Protein 1NHK (pdb70)

B-factor: mean 22.17, std 11.98, range [4.77, 84.4]

Radius of gyration: 18.79 Å; Cα contacts (8 Å, |Δi|>4): 608; chains: 2; bounding box: 43×45×54 Å

Nearest PDB structures (foldseek):
  2nck-assembly1_R  TM=1.003E+00  e=1.171E-32  Myxococcus xanthus
  4ek2-assembly1_A  TM=9.972E-01  e=2.664E-25  Burkholderia thailandensis E264
  5v6d-assembly3_F  TM=9.974E-01  e=4.602E-25  Neisseria gonorrhoeae NCCP11945
  6aes-assembly2_B  TM=9.882E-01  e=9.756E-25  Pseudomonas aeruginosa
  2hur-assembly1_A  TM=9.859E-01  e=2.259E-23  Escherichia coli

Sequence (287 aa):
AIERTLSIIKPDGLEKGVIGKIISRFEEKGLKPVAIRLQHLSQAQAEGFYAVHKARPFFKDLVQFMISGPVVLMVLEGENAVLANRDIMGATNPAQAAEGTIRKDFATSIDKNTVHGSDSLENAKIEIAYFFRETEIHSYPYQKAIERTLSIIKPDGLEKGVIGKIISRFEEKGLKPVAIRLQHLSQAQAEGFYAVHKARPFFKDLVQFMISGPVVLMVLEGENAVLANRDIMGATNPAQAAEGTIRKDFATSIDKNTVHGSDSLENAKIEIAYFFRETEIHSYPYQ

Solvent-accessible surface area: 13266 Å² total; per-residue (Å²): 94,105,40,71,0,0,0,0,0,13,2,7,0,1,47,58,17,22,0,0,97,0,0,21,52,0,16,127,139,41,4,30,0,0,0,2,32,5,33,75,4,55,92,76,66,0,65,38,26,15,45,136,66,154,87,122,116,102,22,155,98,27,4,101,28,0,34,72,6,5,0,0,0,0,0,0,19,5,102,81,0,12,109,26,0,108,94,18,6,13,37,80,47,14,92,136,9,61,144,49,12,0,15,110,71,36,17,88,38,99,82,95,3,0,0,24,10,0,83,42,78,143,53,0,143,117,22,12,75,93,14,13,157,131,108,35,11,36,58,13,71,84,102,188,91,120,32,71,0,0,0,0,0,12,2,6,0,1,39,23,19,7,0,0,118,0,0,11,61,0,13,125,140,40,2,30,0,0,0,2,32,5,34,72,4,56,84,75,62,0,66,39,19,10,44,103,44,154,100,101,120,95,26,125,104,25,3,97,24,0,32,73,8,5,0,0,0,0,0,0,24,7,105,63,0,10,101,29,0,97,112,16,5,12,36,78,46,13,79,139,7,64,146,52,11,0,17,82,65,35,19,97,35,102,70,84,3,0,0,26,10,0,86,42,76,132,38,0,126,108,24,14,76,92,13,13,161,129,108,37,13,38,59,12,99,84,164

Secondary structure (DSSP, 8-state):
-EEEEEEEE-HHHHHTT-HHHHHHHHHHTT-EEEEEEEE---HHHHHHHTGGGTTSTTHHHHHHHHTSS-EEEEEEEEETHHHHHHHHH--SSGGGPPTTSHHHHH--SSSS-SEEE-SSHHHHHHHHHHH--GGG-------/-EEEEEEEE-HHHHHTT-HHHHHHHHHHTT-EEEEEEEE---HHHHHHHTGGGTTSTTHHHHHHHHTSS-EEEEEEEEETHHHHHHHHH--SSGGGPPTTSHHHHH--SSSS-SEEE-SSHHHHHHHHHHH--GGG--------

Foldseek 3Di:
DKAKKKKKFFPQCVVVVCPVVLVVLCVVLFWAWQFKDKAQDDLVLLCVLPVVCPVPPCSVVLSCRRNVHIMMMTMTIDDVNQVSVDLQQADLALVRGDPNHQQVPRADGSSRRRMDMQNDRVSRVVNCVSPDDVVRGGDDDDDD/DKAKKKKKFAPQCVVVVCPVVVQVLCVVVFWAWFFKDKAQDDLVLLCVLVVVCVVPPCSVVLSCRRNVGIMMMTMTIGDVVQVVVDLQQADLALVRGDPNHVQVPRADGSSRRGMDMQNDRVSRVVNCVSPDDVVRGGDDDDD

Structure (mmCIF, N/CA/C/O backbone):
data_1NHK
#
_entry.id   1NHK
#
_cell.length_a   63.600
_cell.length_b   63.600
_cell.length_c   158.300
_cell.angle_alpha   90.00
_cell.angle_beta   90.00
_cell.angle_gamma   90.00
#
_symmetry.space_group_name_H-M   'P 43 21 2'
#
loop_
_entity.id
_entity.type
_entity.pdbx_description
1 polymer 'NUCLEOSIDE DIPHOSPHATE KINASE'
2 non-polymer "ADENOSINE-3',5'-CYCLIC-MONOPHOSPHATE"
3 water water
#
loop_
_atom_site.group_PDB
_atom_site.id
_atom_site.type_symbol
_atom_site.label_atom_id
_atom_site.label_alt_id
_atom_site.label_comp_id
_atom_site.label_asym_id
_atom_site.label_entity_id
_atom_site.label_seq_id
_atom_site.pdbx_PDB_ins_code
_atom_site.Cartn_x
_atom_site.Cartn_y
_atom_site.Cartn_z
_atom_site.occupancy
_atom_site.B_iso_or_equiv
_atom_site.auth_seq_id
_atom_site.auth_comp_id
_atom_site.auth_asym_id
_atom_site.auth_atom_id
_atom_site.pdbx_PDB_model_num
ATOM 1 N N . ALA A 1 1 ? 3.873 28.796 4.716 1.00 36.02 2 ALA R N 1
ATOM 2 C CA . ALA A 1 1 ? 4.846 28.985 5.787 1.00 33.62 2 ALA R CA 1
ATOM 3 C C . ALA A 1 1 ? 6.000 29.856 5.291 1.00 30.43 2 ALA R C 1
ATOM 4 O O . ALA A 1 1 ? 5.975 30.333 4.149 1.00 28.43 2 ALA R O 1
ATOM 6 N N . ILE A 1 2 ? 6.968 30.103 6.172 1.00 28.35 3 ILE R N 1
ATOM 7 C CA . ILE A 1 2 ? 8.144 30.896 5.824 1.00 27.70 3 ILE R CA 1
ATOM 8 C C . ILE A 1 2 ? 9.028 30.071 4.900 1.00 24.61 3 ILE R C 1
ATOM 9 O O . ILE A 1 2 ? 9.381 28.934 5.227 1.00 25.95 3 ILE R O 1
ATOM 14 N N . GLU A 1 3 ? 9.351 30.619 3.736 1.00 19.33 4 GLU R N 1
ATOM 15 C CA . GLU A 1 3 ? 10.196 29.924 2.782 1.00 16.20 4 GLU R CA 1
ATOM 16 C C . GLU A 1 3 ? 11.301 30.859 2.366 1.00 13.56 4 GLU R C 1
ATOM 17 O O . GLU A 1 3 ? 11.239 32.056 2.621 1.00 12.72 4 GLU R O 1
ATOM 23 N N . ARG A 1 4 ? 12.265 30.299 1.651 1.00 13.22 5 ARG R N 1
ATOM 24 C CA . ARG A 1 4 ? 13.386 31.044 1.117 1.00 12.61 5 ARG R CA 1
ATOM 25 C C . ARG A 1 4 ? 13.427 30.775 -0.373 1.00 11.29 5 ARG R C 1
ATOM 26 O O . ARG A 1 4 ? 13.159 29.666 -0.828 1.00 12.20 5 ARG R O 1
ATOM 34 N N . THR A 1 5 ? 13.727 31.806 -1.146 1.00 12.47 6 THR R N 1
ATOM 35 C CA . THR A 1 5 ? 13.794 31.658 -2.587 1.00 13.14 6 THR R CA 1
ATOM 36 C C . THR A 1 5 ? 14.972 32.480 -3.105 1.00 12.52 6 THR R C 1
ATOM 37 O O . THR A 1 5 ? 15.464 33.377 -2.414 1.00 12.44 6 THR R O 1
ATOM 41 N N . LEU A 1 6 ? 15.449 32.144 -4.293 1.00 12.91 7 LEU R N 1
ATOM 42 C CA . LEU A 1 6 ? 16.558 32.868 -4.868 1.00 12.40 7 LEU R CA 1
ATOM 43 C C . LEU A 1 6 ? 16.076 33.951 -5.830 1.00 13.23 7 LEU R C 1
ATOM 44 O O . LEU A 1 6 ? 15.129 33.763 -6.617 1.00 13.13 7 LEU R O 1
ATOM 49 N N . SER A 1 7 ? 16.774 35.079 -5.774 1.00 12.52 8 SER R N 1
ATOM 50 C CA . SER A 1 7 ? 16.522 36.219 -6.629 1.00 12.42 8 SER R CA 1
ATOM 51 C C . SER A 1 7 ? 17.875 36.670 -7.202 1.00 11.86 8 SER R C 1
ATOM 52 O O . SER A 1 7 ? 18.882 36.695 -6.480 1.00 11.31 8 SER R O 1
ATOM 55 N N . ILE A 1 8 ? 17.910 36.962 -8.499 1.00 10.49 9 ILE R N 1
ATOM 56 C CA . ILE A 1 8 ? 19.132 37.444 -9.128 1.00 11.76 9 ILE R CA 1
ATOM 57 C C . ILE A 1 8 ? 18.805 38.728 -9.879 1.00 13.07 9 ILE R C 1
ATOM 58 O O . ILE A 1 8 ? 17.834 38.773 -10.652 1.00 13.85 9 ILE R O 1
ATOM 63 N N . ILE A 1 9 ? 19.563 39.785 -9.617 1.00 11.83 10 ILE R N 1
ATOM 64 C CA . ILE A 1 9 ? 19.365 41.024 -10.348 1.00 11.01 10 ILE R CA 1
ATOM 65 C C . ILE A 1 9 ? 20.372 40.882 -11.481 1.00 13.20 10 ILE R C 1
ATOM 66 O O . ILE A 1 9 ? 21.594 40.808 -11.243 1.00 10.58 10 ILE R O 1
ATOM 71 N N . LYS A 1 10 ? 19.843 40.770 -12.698 1.00 12.18 11 LYS R N 1
ATOM 72 C CA . LYS A 1 10 ? 20.631 40.585 -13.914 1.00 12.45 11 LYS R CA 1
ATOM 73 C C . LYS A 1 10 ? 21.473 41.806 -14.269 1.00 13.00 11 LYS R C 1
ATOM 74 O O . LYS A 1 10 ? 21.197 42.904 -13.785 1.00 14.33 11 LYS R O 1
ATOM 80 N N . PRO A 1 11 ? 22.476 41.645 -15.167 1.00 13.74 12 PRO R N 1
ATOM 81 C CA . PRO A 1 11 ? 23.347 42.764 -15.554 1.00 15.74 12 PRO R CA 1
ATOM 82 C C . PRO A 1 11 ? 22.680 44.087 -15.917 1.00 16.38 12 PRO R C 1
ATOM 83 O O . PRO A 1 11 ? 23.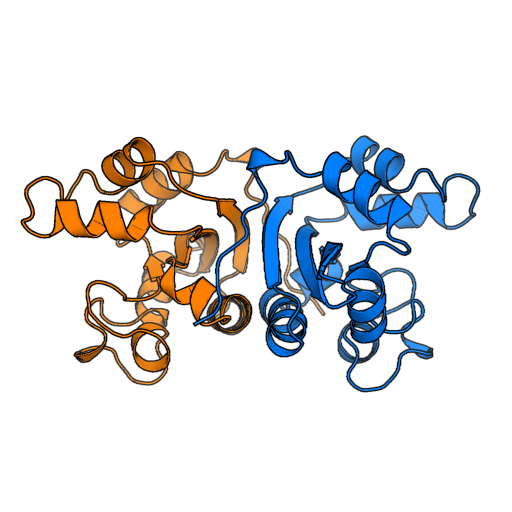192 45.164 -15.575 1.00 16.40 12 PRO R O 1
ATOM 87 N N . ASP A 1 12 ? 21.550 44.012 -16.616 1.00 17.59 13 ASP R N 1
ATOM 88 C CA . ASP A 1 12 ? 20.821 45.219 -17.016 1.00 17.49 13 ASP R CA 1
ATOM 89 C C . ASP A 1 12 ? 20.290 45.994 -15.808 1.00 16.10 13 ASP R C 1
ATOM 90 O O . ASP A 1 12 ? 20.183 47.218 -15.856 1.00 16.91 13 ASP R O 1
ATOM 95 N N . GLY A 1 13 ? 20.014 45.287 -14.711 1.00 15.99 14 GLY R N 1
ATOM 96 C CA . GLY A 1 13 ? 19.524 45.942 -13.507 1.00 15.26 14 GLY R CA 1
ATOM 97 C C . GLY A 1 13 ? 20.582 46.844 -12.890 1.00 15.68 14 GLY R C 1
ATOM 98 O O . GLY A 1 13 ? 20.291 47.962 -12.443 1.00 15.77 14 GLY R O 1
ATOM 99 N N . LEU A 1 14 ? 21.823 46.360 -12.870 1.00 15.05 15 LEU R N 1
ATOM 100 C CA . LEU A 1 14 ? 22.944 47.124 -12.314 1.00 15.71 15 LEU R CA 1
ATOM 101 C C . LEU A 1 14 ? 23.295 48.312 -13.221 1.00 15.43 15 LEU R C 1
ATOM 102 O O . LEU A 1 14 ? 23.510 49.431 -12.735 1.00 15.52 15 LEU R O 1
ATOM 107 N N . GLU A 1 15 ? 23.325 48.063 -14.532 1.00 15.54 16 GLU R N 1
ATOM 108 C CA . GLU A 1 15 ? 23.621 49.108 -15.512 1.00 18.85 16 GLU R CA 1
ATOM 109 C C . GLU A 1 15 ? 22.621 50.270 -15.499 1.00 19.31 16 GLU R C 1
ATOM 110 O O . GLU A 1 15 ? 22.981 51.381 -15.858 1.00 19.34 16 GLU R O 1
ATOM 116 N N . LYS A 1 16 ? 21.368 50.008 -15.131 1.00 18.40 17 LYS R N 1
ATOM 117 C CA . LYS A 1 16 ? 20.364 51.069 -15.049 1.00 19.92 17 LYS R CA 1
ATOM 118 C C . LYS A 1 16 ? 20.432 51.757 -13.692 1.00 17.74 17 LYS R C 1
ATOM 119 O O . LYS A 1 16 ? 19.724 52.730 -13.454 1.00 18.24 17 LYS R O 1
ATOM 125 N N . GLY A 1 17 ? 21.283 51.246 -12.803 1.00 17.87 18 GLY R N 1
ATOM 126 C CA . GLY A 1 17 ? 21.434 51.836 -11.481 1.00 16.61 18 GLY R CA 1
ATOM 127 C C . GLY A 1 17 ? 20.207 51.732 -10.590 1.00 17.47 18 GLY R C 1
ATOM 128 O O . GLY A 1 17 ? 19.954 52.604 -9.748 1.00 18.01 18 GLY R O 1
ATOM 129 N N . VAL A 1 18 ? 19.483 50.626 -10.702 1.00 15.31 19 VAL R N 1
ATOM 130 C CA . VAL A 1 18 ? 18.283 50.438 -9.893 1.00 16.48 19 VAL R CA 1
ATOM 131 C C . VAL A 1 18 ? 18.329 49.290 -8.872 1.00 14.72 19 VAL R C 1
ATOM 132 O O . VAL A 1 18 ? 17.291 48.732 -8.504 1.00 16.24 19 VAL R O 1
ATOM 136 N N . ILE A 1 19 ? 19.523 48.943 -8.397 1.00 13.66 20 ILE R N 1
ATOM 137 C CA . ILE A 1 19 ? 19.665 47.869 -7.401 1.00 12.37 20 ILE R CA 1
ATOM 138 C C . ILE A 1 19 ? 18.778 48.157 -6.182 1.00 11.80 20 ILE R C 1
ATOM 139 O O . ILE A 1 19 ? 18.020 47.294 -5.732 1.00 11.69 20 ILE R O 1
ATOM 144 N N . GLY A 1 20 ? 18.882 49.379 -5.658 1.00 12.36 21 GLY R N 1
ATOM 145 C CA . GLY A 1 20 ? 18.112 49.787 -4.492 1.00 11.21 21 GLY R CA 1
ATOM 146 C C . GLY A 1 20 ? 16.612 49.729 -4.702 1.00 12.66 21 GLY R C 1
ATOM 147 O O . GLY A 1 20 ? 15.888 49.247 -3.830 1.00 11.73 21 GLY R O 1
ATOM 148 N N . LYS A 1 21 ? 16.138 50.229 -5.843 1.00 13.77 22 LYS R N 1
ATOM 149 C CA . LYS A 1 21 ? 14.707 50.220 -6.163 1.00 14.67 22 LYS R CA 1
ATOM 150 C C . LYS A 1 21 ? 14.162 48.803 -6.154 1.00 14.05 22 LYS R C 1
ATOM 151 O O . LYS A 1 21 ? 13.077 48.550 -5.631 1.00 15.59 22 LYS R O 1
ATOM 157 N N . ILE A 1 22 ? 14.905 47.879 -6.753 1.00 12.65 23 ILE R N 1
ATOM 158 C CA . ILE A 1 22 ? 14.474 46.487 -6.811 1.00 13.62 23 ILE R CA 1
ATOM 159 C C . ILE A 1 22 ? 14.433 45.857 -5.427 1.00 13.39 23 ILE R C 1
ATOM 160 O O . ILE A 1 22 ? 13.430 45.242 -5.046 1.00 15.87 23 ILE R O 1
ATOM 165 N N . ILE A 1 23 ? 15.490 46.045 -4.645 1.00 13.10 24 ILE R N 1
ATOM 166 C CA . ILE A 1 23 ? 15.514 45.496 -3.286 1.00 13.50 24 ILE R CA 1
ATOM 167 C C . ILE A 1 23 ? 14.349 46.077 -2.469 1.00 13.25 24 ILE R C 1
ATOM 168 O O . ILE A 1 23 ? 13.683 45.350 -1.729 1.00 13.17 24 ILE R O 1
ATOM 173 N N . SER A 1 24 ? 14.066 47.366 -2.650 1.00 14.03 25 SER R N 1
ATOM 174 C CA . SER A 1 24 ? 12.946 47.999 -1.946 1.00 14.84 25 SER R CA 1
ATOM 175 C C . SER A 1 24 ? 11.611 47.342 -2.308 1.00 13.49 25 SER R C 1
ATOM 176 O O . SER A 1 24 ? 10.759 47.190 -1.439 1.00 14.49 25 SER R O 1
ATOM 179 N N . ARG A 1 25 ? 11.436 46.951 -3.571 1.00 15.57 26 ARG R N 1
ATOM 180 C CA . ARG A 1 25 ? 10.206 46.281 -4.002 1.00 16.81 26 ARG R CA 1
ATOM 181 C C . ARG A 1 25 ? 9.965 45.054 -3.125 1.00 17.85 26 ARG R C 1
ATOM 182 O O . ARG A 1 25 ? 8.827 44.789 -2.708 1.00 16.98 26 ARG R O 1
ATOM 190 N N . PHE A 1 26 ? 11.043 44.329 -2.815 1.00 15.54 27 PHE R N 1
ATOM 191 C CA . PHE A 1 26 ? 10.942 43.126 -1.989 1.00 14.46 27 PHE R CA 1
ATOM 192 C C . PHE A 1 26 ? 10.686 43.447 -0.530 1.00 14.87 27 PHE R C 1
ATOM 193 O O . PHE A 1 26 ? 9.766 42.896 0.090 1.00 14.64 27 PHE R O 1
ATOM 201 N N . GLU A 1 27 ? 11.478 44.366 0.010 1.00 13.31 28 GLU R N 1
ATOM 202 C CA . GLU A 1 27 ? 11.340 44.751 1.403 1.00 13.91 28 GLU R CA 1
ATOM 203 C C . GLU A 1 27 ? 9.944 45.258 1.740 1.00 16.18 28 GLU R C 1
ATOM 204 O O . GLU A 1 27 ? 9.380 44.884 2.770 1.00 15.79 28 GLU R O 1
ATOM 210 N N . GLU A 1 28 ? 9.388 46.094 0.868 1.00 17.11 29 GLU R N 1
ATOM 211 C CA . GLU A 1 28 ? 8.064 46.654 1.081 1.00 21.30 29 GLU R CA 1
ATOM 212 C C . GLU A 1 28 ? 6.976 45.588 1.023 1.00 23.74 29 GLU R C 1
ATOM 213 O O . GLU A 1 28 ? 5.891 45.784 1.569 1.00 25.91 29 GLU R O 1
ATOM 219 N N . LYS A 1 29 ? 7.264 44.457 0.386 1.00 22.80 30 LYS R N 1
ATOM 220 C CA . LYS A 1 29 ? 6.286 43.379 0.297 1.00 24.58 30 LYS R CA 1
ATOM 221 C C . LYS A 1 29 ? 6.478 42.322 1.376 1.00 22.97 30 LYS R C 1
ATOM 222 O O . LYS A 1 29 ? 5.784 41.313 1.391 1.00 22.90 30 LYS R O 1
ATOM 228 N N . GLY A 1 30 ? 7.431 42.536 2.272 1.00 22.96 31 GLY R N 1
ATOM 229 C CA . GLY A 1 30 ? 7.667 41.561 3.321 1.00 21.15 31 GLY R CA 1
ATOM 230 C C . GLY A 1 30 ? 8.604 40.431 2.932 1.00 19.92 31 GLY R C 1
ATOM 231 O O . GLY A 1 30 ? 8.651 39.410 3.622 1.00 21.12 31 GLY R O 1
ATOM 232 N N . LEU A 1 31 ? 9.297 40.574 1.804 1.00 17.91 32 LEU R N 1
ATOM 233 C CA . LEU A 1 31 ? 10.267 39.571 1.383 1.00 17.32 32 LEU R CA 1
ATOM 234 C C . LEU A 1 31 ? 11.621 40.103 1.854 1.00 18.30 32 LEU R C 1
ATOM 235 O O . LEU A 1 31 ? 12.161 41.064 1.299 1.00 18.87 32 LEU R O 1
ATOM 240 N N . LYS A 1 32 ? 12.137 39.484 2.909 1.00 14.19 33 LYS R N 1
ATOM 241 C CA . LYS A 1 32 ? 13.376 39.885 3.555 1.00 11.61 33 LYS R CA 1
ATOM 242 C C . LYS A 1 32 ? 14.665 39.338 2.925 1.00 11.79 33 LYS R C 1
ATOM 243 O O . LYS A 1 32 ? 14.853 38.119 2.819 1.00 10.47 33 LYS R O 1
ATOM 249 N N . PRO A 1 33 ? 15.569 40.237 2.495 1.00 10.47 34 PRO R N 1
ATOM 250 C CA . PRO A 1 33 ? 16.820 39.738 1.904 1.00 9.48 34 PRO R CA 1
ATOM 251 C C . PRO A 1 33 ? 17.676 39.197 3.054 1.00 9.80 34 PRO R C 1
ATOM 252 O O . PRO A 1 33 ? 18.105 39.966 3.933 1.00 9.88 34 PRO R O 1
ATOM 256 N N . VAL A 1 34 ? 17.895 37.888 3.078 1.00 8.82 35 VAL R N 1
ATOM 257 C CA . VAL A 1 34 ? 18.688 37.260 4.144 1.00 8.54 35 VAL R CA 1
ATOM 258 C C . VAL A 1 34 ? 20.092 36.837 3.679 1.00 8.14 35 VAL R C 1
ATOM 259 O O . VAL A 1 34 ? 20.877 36.296 4.453 1.00 7.78 35 VAL R O 1
ATOM 263 N N . ALA A 1 35 ? 20.384 37.064 2.404 1.00 8.99 36 ALA R N 1
ATOM 264 C CA . ALA A 1 35 ? 21.697 36.773 1.849 1.00 8.87 36 ALA R CA 1
ATOM 265 C C . ALA A 1 35 ? 21.777 37.652 0.624 1.00 9.38 36 ALA R C 1
ATOM 266 O O . ALA A 1 35 ? 20.775 37.799 -0.092 1.00 9.57 36 ALA R O 1
ATOM 268 N N . ILE A 1 36 ? 22.928 38.301 0.424 1.00 9.12 37 ILE R N 1
ATOM 269 C CA . ILE A 1 36 ? 23.163 39.180 -0.725 1.00 7.64 37 ILE R CA 1
ATOM 270 C C . ILE A 1 36 ? 24.653 39.121 -1.081 1.00 8.53 37 ILE R C 1
ATOM 271 O O . ILE A 1 36 ? 25.503 39.172 -0.181 1.00 8.20 37 ILE R O 1
ATOM 276 N N . ARG A 1 37 ? 24.953 38.985 -2.371 1.00 8.31 38 ARG R N 1
ATOM 277 C CA . ARG A 1 37 ? 26.327 38.977 -2.838 1.00 8.08 38 ARG R CA 1
ATOM 278 C C . ARG A 1 37 ? 26.416 39.381 -4.294 1.00 8.84 38 ARG R C 1
ATOM 279 O O . ARG A 1 37 ? 25.787 38.771 -5.166 1.00 10.01 38 ARG R O 1
ATOM 287 N N . LEU A 1 38 ? 27.173 40.438 -4.557 1.00 8.18 39 LEU R N 1
ATOM 288 C CA . LEU A 1 38 ? 27.387 40.891 -5.921 1.00 10.22 39 LEU R CA 1
ATOM 289 C C . LEU A 1 38 ? 28.530 39.995 -6.433 1.00 11.15 39 LEU R C 1
ATOM 290 O O . LEU A 1 38 ? 29.561 39.810 -5.748 1.00 11.28 39 LEU R O 1
ATOM 295 N N . GLN A 1 39 ? 28.351 39.433 -7.622 1.00 9.46 40 GLN R N 1
ATOM 296 C CA . GLN A 1 39 ? 29.343 38.531 -8.168 1.00 9.82 40 GLN R CA 1
ATOM 297 C C . GLN A 1 39 ? 29.330 38.592 -9.676 1.00 11.31 40 GLN R C 1
ATOM 298 O O . GLN A 1 39 ? 28.332 38.974 -10.266 1.00 12.12 40 GLN R O 1
ATOM 304 N N . HIS A 1 40 ? 30.468 38.314 -10.300 1.00 12.47 41 HIS R N 1
ATOM 305 C CA . HIS A 1 40 ? 30.513 38.267 -11.752 1.00 14.68 41 HIS R CA 1
ATOM 306 C C . HIS A 1 40 ? 30.608 36.776 -12.082 1.00 12.94 41 HIS R C 1
ATOM 307 O O . HIS A 1 40 ? 31.611 36.117 -11.789 1.00 13.85 41 HIS R O 1
ATOM 314 N N . LEU A 1 41 ? 29.543 36.248 -12.666 1.00 12.17 42 LEU R N 1
ATOM 315 C CA . LEU A 1 41 ? 29.481 34.840 -13.007 1.00 13.12 42 LEU R CA 1
ATOM 316 C C . LEU A 1 41 ? 30.422 34.443 -14.136 1.00 15.62 42 LEU R C 1
ATOM 317 O O . LEU A 1 41 ? 30.629 35.203 -15.094 1.00 16.89 42 LEU R O 1
ATOM 322 N N . SER A 1 42 ? 30.982 33.242 -14.031 1.00 15.48 43 SER R N 1
ATOM 323 C CA . SER A 1 42 ? 31.847 32.719 -15.079 1.00 16.01 43 SER R CA 1
ATOM 324 C C . SER A 1 42 ? 30.916 31.932 -15.995 1.00 18.68 43 SER R C 1
ATOM 325 O O . SER A 1 42 ? 29.776 31.605 -15.608 1.00 16.85 43 SER R O 1
ATOM 328 N N . GLN A 1 43 ? 31.382 31.624 -17.203 1.00 18.92 44 GLN R N 1
ATOM 329 C CA . GLN A 1 43 ? 30.574 30.864 -18.145 1.00 19.86 44 GLN R CA 1
ATOM 330 C C . GLN A 1 43 ? 30.113 29.527 -17.561 1.00 18.43 44 GLN R C 1
ATOM 331 O O . GLN A 1 43 ? 28.961 29.137 -17.728 1.00 20.14 44 GLN R O 1
ATOM 337 N N . ALA A 1 44 ? 31.006 28.840 -16.857 1.00 16.79 45 ALA R N 1
ATOM 338 C CA . ALA A 1 44 ? 30.676 27.558 -16.248 1.00 16.85 45 ALA R CA 1
ATOM 339 C C . ALA A 1 44 ? 29.586 27.680 -15.175 1.00 16.72 45 ALA R C 1
ATOM 340 O O . ALA A 1 44 ? 28.731 26.805 -15.036 1.00 13.55 45 ALA R O 1
ATOM 342 N N . GLN A 1 45 ? 29.634 28.757 -14.401 1.00 17.32 46 GLN R N 1
ATOM 343 C CA . GLN A 1 45 ? 28.640 28.974 -13.356 1.00 16.97 46 GLN R CA 1
ATOM 344 C C . GLN A 1 45 ? 27.261 29.221 -13.973 1.00 17.09 46 GLN R C 1
ATOM 345 O O . GLN A 1 45 ? 26.272 28.621 -13.554 1.00 17.52 46 GLN R O 1
ATOM 351 N N . ALA A 1 46 ? 27.202 30.060 -15.001 1.00 17.47 47 ALA R N 1
ATOM 352 C CA . ALA A 1 46 ? 25.927 30.366 -15.659 1.00 18.75 47 ALA R CA 1
ATOM 353 C C . ALA A 1 46 ? 25.331 29.135 -16.343 1.00 20.28 47 ALA R C 1
ATOM 354 O O . ALA A 1 46 ? 24.128 28.863 -16.227 1.00 18.44 47 ALA R O 1
ATOM 356 N N . GLU A 1 47 ? 26.175 28.383 -17.050 1.00 20.33 48 GLU R N 1
ATOM 357 C CA . GLU A 1 47 ? 25.725 27.179 -17.740 1.00 20.97 48 GLU R CA 1
ATOM 358 C C . GLU A 1 47 ? 25.202 26.155 -16.756 1.00 19.30 48 GLU R C 1
ATOM 359 O O . GLU A 1 47 ? 24.168 25.546 -16.994 1.00 20.96 48 GLU R O 1
ATOM 365 N N . GLY A 1 48 ? 25.894 26.002 -15.631 1.00 18.73 49 GLY R N 1
ATOM 366 C CA . GLY A 1 48 ? 25.482 25.051 -14.615 1.00 18.95 49 GLY R CA 1
ATOM 367 C C . GLY A 1 48 ? 24.181 25.469 -13.962 1.00 18.92 49 GLY R C 1
ATOM 368 O O . GLY A 1 48 ? 23.323 24.633 -13.685 1.00 19.90 49 GLY R O 1
ATOM 369 N N . PHE A 1 49 ? 24.016 26.768 -13.739 1.00 17.33 50 PHE R N 1
ATOM 370 C CA . PHE A 1 49 ? 22.802 27.281 -13.121 1.00 17.57 50 PHE R CA 1
ATOM 371 C C . PHE A 1 49 ? 21.586 27.135 -14.039 1.00 17.76 50 PHE R C 1
ATOM 372 O O . PHE A 1 49 ? 20.487 26.823 -13.574 1.00 18.57 50 PHE R O 1
ATOM 380 N N . TYR A 1 50 ? 21.767 27.387 -15.330 1.00 17.67 51 TYR R N 1
ATOM 381 C CA . TYR A 1 50 ? 20.666 27.277 -16.282 1.00 20.81 51 TYR R CA 1
ATOM 382 C C . TYR A 1 50 ? 20.675 25.983 -17.103 1.00 23.97 51 TYR R C 1
ATOM 383 O O . TYR A 1 50 ? 20.121 25.944 -18.205 1.00 25.37 51 TYR R O 1
ATOM 392 N N . ALA A 1 51 ? 21.231 24.914 -16.542 1.00 25.57 52 ALA R N 1
ATOM 393 C CA . ALA A 1 51 ? 21.322 23.634 -17.242 1.00 29.82 52 ALA R CA 1
ATOM 394 C C . ALA A 1 51 ? 20.001 23.142 -17.833 1.00 32.38 52 ALA R C 1
ATOM 395 O O . ALA A 1 51 ? 19.975 22.648 -18.956 1.00 33.58 52 ALA R O 1
ATOM 397 N N . VAL A 1 52 ? 18.905 23.313 -17.100 1.00 34.72 53 VAL R N 1
ATOM 398 C CA . VAL A 1 52 ? 17.584 22.883 -17.565 1.00 36.15 53 VAL R CA 1
ATOM 399 C C . VAL A 1 52 ? 17.198 23.432 -18.949 1.00 37.31 53 VAL R C 1
ATOM 400 O O . VAL A 1 52 ? 16.432 22.807 -19.687 1.00 40.69 53 VAL R O 1
ATOM 404 N N . HIS A 1 53 ? 17.750 24.580 -19.326 1.00 37.49 54 HIS R N 1
ATOM 405 C CA . HIS A 1 53 ? 17.426 25.176 -20.621 1.00 36.73 54 HIS R CA 1
ATOM 406 C C . HIS A 1 53 ? 18.501 24.919 -21.656 1.00 37.63 54 HIS R C 1
ATOM 407 O O . HIS A 1 53 ? 18.512 25.578 -22.703 1.00 35.41 54 HIS R O 1
ATOM 414 N N . LYS A 1 54 ? 19.418 23.993 -21.378 1.00 38.47 55 LYS R N 1
ATOM 415 C CA . LYS A 1 54 ? 20.495 23.744 -22.334 1.00 41.78 55 LYS R CA 1
ATOM 416 C C . LYS A 1 54 ? 19.986 23.276 -23.702 1.00 42.35 55 LYS R C 1
ATOM 417 O O . LYS A 1 54 ? 20.594 23.576 -24.727 1.00 43.54 55 LYS R O 1
ATOM 423 N N . ALA A 1 55 ? 18.831 22.615 -23.720 1.00 42.73 56 ALA R N 1
ATOM 424 C CA . ALA A 1 55 ? 18.240 22.142 -24.974 1.00 44.83 56 ALA R CA 1
ATOM 425 C C . ALA A 1 55 ? 17.344 23.212 -25.612 1.00 44.83 56 ALA R C 1
ATOM 426 O O . ALA A 1 55 ? 16.601 22.934 -26.563 1.00 45.55 56 ALA R O 1
ATOM 428 N N . ARG A 1 56 ? 17.410 24.433 -25.080 1.00 43.08 57 ARG R N 1
ATOM 429 C CA . ARG A 1 56 ? 16.613 25.541 -25.584 1.00 40.08 57 ARG R CA 1
ATOM 430 C C . ARG A 1 56 ? 17.412 26.343 -26.587 1.00 38.78 57 ARG R C 1
ATOM 431 O O . ARG A 1 56 ? 18.625 26.463 -26.464 1.00 39.71 57 ARG R O 1
ATOM 439 N N . PRO A 1 57 ? 16.738 26.938 -27.578 1.00 38.78 58 PRO R N 1
ATOM 440 C CA . PRO A 1 57 ? 17.485 27.717 -28.568 1.00 38.98 58 PRO R CA 1
ATOM 441 C C . PRO A 1 57 ? 18.083 29.031 -28.083 1.00 39.45 58 PRO R C 1
ATOM 442 O O . PRO A 1 57 ? 18.994 29.566 -28.715 1.00 40.98 58 PRO R O 1
ATOM 446 N N . PHE A 1 58 ? 17.588 29.551 -26.966 1.00 38.41 59 PHE R N 1
ATOM 447 C CA . PHE A 1 58 ? 18.103 30.816 -26.439 1.00 37.23 59 PHE R CA 1
ATOM 448 C C . PHE A 1 58 ? 19.217 30.648 -25.397 1.00 36.34 59 PHE R C 1
ATOM 449 O O . PHE A 1 58 ? 19.875 31.622 -25.025 1.00 35.72 59 PHE R O 1
ATOM 457 N N . PHE A 1 59 ? 19.453 29.409 -24.972 1.00 36.16 60 PHE R N 1
ATOM 458 C CA . PHE A 1 59 ? 20.462 29.091 -23.960 1.00 36.39 60 PHE R CA 1
ATOM 459 C C . PHE A 1 59 ? 21.790 29.797 -24.153 1.00 35.01 60 PHE R C 1
ATOM 460 O O . PHE A 1 59 ? 22.284 30.460 -23.256 1.00 35.01 60 PHE R O 1
ATOM 468 N N . LYS A 1 60 ? 22.342 29.692 -25.346 1.00 35.25 61 LYS R N 1
ATOM 469 C CA . LYS A 1 60 ? 23.622 30.305 -25.640 1.00 36.03 61 LYS R CA 1
ATOM 470 C C . LYS A 1 60 ? 23.620 31.807 -25.386 1.00 35.90 61 LYS R C 1
ATOM 471 O O . LYS A 1 60 ? 24.548 32.352 -24.782 1.00 36.20 61 LYS R O 1
ATOM 477 N N . ASP A 1 61 ? 22.568 32.479 -25.821 1.00 35.47 62 ASP R N 1
ATOM 478 C CA . ASP A 1 61 ? 22.488 33.919 -25.627 1.00 36.75 62 ASP R CA 1
ATOM 479 C C . ASP A 1 61 ? 22.268 34.272 -24.160 1.00 33.70 62 ASP R C 1
ATOM 480 O O . ASP A 1 61 ? 22.774 35.286 -23.674 1.00 34.48 62 ASP R O 1
ATOM 485 N N . LEU A 1 62 ? 21.517 33.421 -23.472 1.00 30.30 63 LEU R N 1
ATOM 486 C CA . LEU A 1 62 ? 21.214 33.590 -22.056 1.00 28.65 63 LEU R CA 1
ATOM 487 C C . LEU A 1 62 ? 22.525 33.647 -21.275 1.00 27.34 63 LEU R C 1
ATOM 488 O O . LEU A 1 62 ? 22.771 34.586 -20.512 1.00 27.60 63 LEU R O 1
ATOM 493 N N . VAL A 1 63 ? 23.379 32.660 -21.519 1.00 26.73 64 VAL R N 1
ATOM 494 C CA . VAL A 1 63 ? 24.677 32.556 -20.865 1.00 25.80 64 VAL R CA 1
ATOM 495 C C . VAL A 1 63 ? 25.569 33.766 -21.141 1.00 25.93 64 VAL R C 1
ATOM 496 O O . VAL A 1 63 ? 26.139 34.344 -20.208 1.00 23.33 64 VAL R O 1
ATOM 500 N N . GLN A 1 64 ? 25.651 34.191 -22.400 1.00 24.63 65 GLN R N 1
ATOM 501 C CA . GLN A 1 64 ? 26.479 35.347 -22.736 1.00 25.42 65 GLN R CA 1
ATOM 502 C C . GLN A 1 64 ? 26.018 36.606 -22.022 1.00 22.73 65 GLN R C 1
ATOM 503 O O . GLN A 1 64 ? 26.832 37.393 -21.534 1.00 21.10 65 GLN R O 1
ATOM 509 N N . PHE A 1 65 ? 24.707 36.792 -21.948 1.00 22.09 66 PHE R N 1
ATOM 510 C CA . PHE A 1 65 ? 24.168 37.959 -21.263 1.00 22.11 66 PHE R CA 1
ATOM 511 C C . PHE A 1 65 ? 24.438 37.847 -19.764 1.00 20.25 66 PHE R C 1
ATOM 512 O O . PHE A 1 65 ? 24.821 38.823 -19.132 1.00 21.45 66 PHE R O 1
ATOM 520 N N . MET A 1 66 ? 24.248 36.652 -19.208 1.00 20.35 67 MET R N 1
ATOM 521 C CA . MET A 1 66 ? 24.455 36.438 -17.779 1.00 20.60 67 MET R CA 1
ATOM 522 C C . MET A 1 66 ? 25.910 36.570 -17.305 1.00 22.21 67 MET R C 1
ATOM 523 O O . MET A 1 66 ? 26.169 36.669 -16.100 1.00 23.90 67 MET R O 1
ATOM 528 N N . ILE A 1 67 ? 26.857 36.587 -18.240 1.00 19.87 68 ILE R N 1
ATOM 529 C CA . ILE A 1 67 ? 28.258 36.757 -17.876 1.00 19.35 68 ILE R CA 1
ATOM 530 C C . ILE A 1 67 ? 28.797 38.062 -18.447 1.00 20.61 68 ILE R C 1
ATOM 531 O O . ILE A 1 67 ? 29.973 38.376 -18.278 1.00 22.66 68 ILE R O 1
ATOM 536 N N . SER A 1 68 ? 27.926 38.851 -19.069 1.00 20.40 69 SER R N 1
ATOM 537 C CA . SER A 1 68 ? 28.334 40.115 -19.668 1.00 21.65 69 SER R CA 1
ATOM 538 C C . SER A 1 68 ? 28.662 41.185 -18.642 1.00 21.98 69 SER R C 1
ATOM 539 O O . SER A 1 68 ? 29.337 42.160 -18.958 1.00 25.41 69 SER R O 1
ATOM 542 N N . GLY A 1 69 ? 28.177 41.027 -17.418 1.00 18.95 70 GLY R N 1
ATOM 543 C CA . GLY A 1 69 ? 28.469 42.011 -16.397 1.00 15.31 70 GLY R CA 1
ATOM 544 C C . GLY A 1 69 ? 28.172 41.385 -15.060 1.00 15.55 70 GLY R C 1
ATOM 545 O O . GLY A 1 69 ? 27.744 40.235 -15.029 1.00 15.81 70 GLY R O 1
ATOM 546 N N . PRO A 1 70 ? 28.452 42.074 -13.940 1.00 16.07 71 PRO R N 1
ATOM 547 C CA . PRO A 1 70 ? 28.148 41.453 -12.644 1.00 14.22 71 PRO R CA 1
ATOM 548 C C . PRO A 1 70 ? 26.640 41.407 -12.353 1.00 13.29 71 PRO R C 1
ATOM 549 O O . PRO A 1 70 ? 25.845 42.089 -13.004 1.00 11.84 71 PRO R O 1
ATOM 553 N N . VAL A 1 71 ? 26.252 40.560 -11.409 1.00 11.94 72 VAL R N 1
ATOM 554 C CA . VAL A 1 71 ? 24.857 40.420 -11.010 1.00 12.05 72 VAL R CA 1
ATOM 555 C C . VAL A 1 71 ? 24.827 40.489 -9.474 1.00 12.14 72 VAL R C 1
ATOM 556 O O . VAL A 1 71 ? 25.879 40.451 -8.826 1.00 11.47 72 VAL R O 1
ATOM 560 N N . VAL A 1 72 ? 23.639 40.679 -8.904 1.00 10.67 73 VAL R N 1
ATOM 561 C CA . VAL A 1 72 ? 23.481 40.678 -7.454 1.00 10.77 73 VAL R CA 1
ATOM 562 C C . VAL A 1 72 ? 22.648 39.421 -7.112 1.00 12.38 73 VAL R C 1
ATOM 563 O O . VAL A 1 72 ? 21.519 39.263 -7.584 1.00 13.42 73 VAL R O 1
ATOM 567 N N . LEU A 1 73 ? 23.260 38.494 -6.387 1.00 9.83 74 LEU R N 1
ATOM 568 C CA . LEU A 1 73 ? 22.610 37.256 -5.970 1.00 11.13 74 LEU R CA 1
ATOM 569 C C . LEU A 1 73 ? 21.953 37.498 -4.609 1.00 11.17 74 LEU R C 1
ATOM 570 O O . LEU A 1 73 ? 22.570 38.086 -3.713 1.00 10.39 74 LEU R O 1
ATOM 575 N N . MET A 1 74 ? 20.719 37.043 -4.427 1.00 10.96 75 MET R N 1
ATOM 576 C CA . MET A 1 74 ? 20.047 37.253 -3.142 1.00 10.38 75 MET R CA 1
ATOM 577 C C . MET A 1 74 ? 19.147 36.094 -2.746 1.00 9.97 75 MET R C 1
ATOM 578 O O . MET A 1 74 ? 18.642 35.368 -3.603 1.00 12.47 75 MET R O 1
ATOM 583 N N . VAL A 1 75 ? 18.968 35.913 -1.441 1.00 8.64 76 VAL R N 1
ATOM 584 C CA . VAL A 1 75 ? 18.037 34.910 -0.938 1.00 8.76 76 VAL R CA 1
ATOM 585 C C . VAL A 1 75 ? 16.971 35.740 -0.217 1.00 9.92 76 VAL R C 1
ATOM 586 O O . VAL A 1 75 ? 17.301 36.606 0.614 1.00 9.46 76 VAL R O 1
ATOM 590 N N . LEU A 1 76 ? 15.709 35.537 -0.586 1.00 9.95 77 LEU R N 1
ATOM 591 C CA . LEU A 1 76 ? 14.589 36.258 0.026 1.00 10.91 77 LEU R CA 1
ATOM 592 C C . LEU A 1 76 ? 13.847 35.293 0.939 1.00 11.33 77 LEU R C 1
ATOM 593 O O . LEU A 1 76 ? 13.676 34.123 0.597 1.00 11.12 77 LEU R O 1
ATOM 598 N N . GLU A 1 77 ? 13.407 35.788 2.091 1.00 11.26 78 GLU R N 1
ATOM 599 C CA . GLU A 1 77 ? 12.695 34.975 3.070 1.00 12.25 78 GLU R CA 1
ATOM 600 C C . GLU A 1 77 ? 11.349 35.600 3.441 1.00 13.96 78 GLU R C 1
ATOM 601 O O . GLU A 1 77 ? 11.242 36.819 3.622 1.00 13.26 78 GLU R O 1
ATOM 607 N N . GLY A 1 78 ? 10.325 34.762 3.552 1.00 14.64 79 GLY R N 1
ATOM 608 C CA . GLY A 1 78 ? 9.014 35.262 3.919 1.00 16.53 79 GLY R CA 1
ATOM 609 C C . GLY A 1 78 ? 7.928 34.231 3.712 1.00 16.96 79 GLY R C 1
ATOM 610 O O . GLY A 1 78 ? 8.179 33.124 3.228 1.00 14.93 79 GLY R O 1
ATOM 611 N N . GLU A 1 79 ? 6.720 34.576 4.131 1.00 19.12 80 GLU R N 1
ATOM 612 C CA . GLU A 1 79 ? 5.575 33.695 3.972 1.00 18.81 80 GLU R CA 1
ATOM 613 C C . GLU A 1 79 ? 5.306 33.504 2.493 1.00 15.80 80 GLU R C 1
ATOM 614 O O . GLU A 1 79 ? 5.106 34.482 1.774 1.00 13.93 80 GLU R O 1
ATOM 620 N N . ASN A 1 80 ? 5.299 32.252 2.034 1.00 13.54 81 ASN R N 1
ATOM 621 C CA . ASN A 1 80 ? 5.019 31.939 0.623 1.00 12.95 81 ASN R CA 1
ATOM 622 C C . ASN A 1 80 ? 5.910 32.764 -0.307 1.00 13.99 81 ASN R C 1
ATOM 623 O O . ASN A 1 80 ? 5.466 33.245 -1.360 1.00 12.13 81 ASN R O 1
ATOM 628 N N . ALA A 1 81 ? 7.180 32.881 0.082 1.00 14.49 82 ALA R N 1
ATOM 629 C CA . ALA A 1 81 ? 8.181 33.661 -0.643 1.00 12.37 82 ALA R CA 1
ATOM 630 C C . ALA A 1 81 ? 8.361 33.300 -2.106 1.00 11.70 82 ALA R C 1
ATOM 631 O O . ALA A 1 81 ? 8.516 34.191 -2.940 1.00 11.81 82 ALA R O 1
ATOM 633 N N . VAL A 1 82 ? 8.356 32.009 -2.430 1.00 11.06 83 VAL R N 1
ATOM 634 C CA . VAL A 1 82 ? 8.546 31.603 -3.827 1.00 12.97 83 VAL R CA 1
ATOM 635 C C . VAL A 1 82 ? 7.503 32.227 -4.746 1.00 13.22 83 VAL R C 1
ATOM 636 O O . VAL A 1 82 ? 7.832 32.811 -5.797 1.00 11.26 83 VAL R O 1
ATOM 640 N N . LEU A 1 83 ? 6.242 32.113 -4.332 1.00 13.54 84 LEU R N 1
ATOM 641 C CA . LEU A 1 83 ? 5.133 32.649 -5.108 1.00 13.11 84 LEU R CA 1
ATOM 642 C C . LEU A 1 83 ? 5.082 34.181 -5.066 1.00 10.83 84 LEU R C 1
ATOM 643 O O . LEU A 1 83 ? 4.864 34.835 -6.093 1.00 11.59 84 LEU R O 1
ATOM 648 N N . ALA A 1 84 ? 5.284 34.747 -3.880 1.00 12.00 85 ALA R N 1
ATOM 649 C CA . ALA A 1 84 ? 5.263 36.191 -3.706 1.00 11.61 85 ALA R CA 1
ATOM 650 C C . ALA A 1 84 ? 6.312 36.829 -4.609 1.00 14.47 85 ALA R C 1
ATOM 651 O O . ALA A 1 84 ? 6.056 37.858 -5.246 1.00 14.48 85 ALA R O 1
ATOM 653 N N . ASN A 1 85 ? 7.486 36.199 -4.675 1.00 13.54 86 ASN R N 1
ATOM 654 C CA . ASN A 1 85 ? 8.597 36.668 -5.506 1.00 11.77 86 ASN R CA 1
ATOM 655 C C . ASN A 1 85 ? 8.169 36.712 -6.980 1.00 12.69 86 ASN R C 1
ATOM 656 O O . ASN A 1 85 ? 8.358 37.724 -7.656 1.00 14.01 86 ASN R O 1
ATOM 661 N N . ARG A 1 86 ? 7.547 35.639 -7.458 1.00 13.69 87 ARG R N 1
ATOM 662 C CA . ARG A 1 86 ? 7.073 35.585 -8.843 1.00 15.63 87 ARG R CA 1
ATOM 663 C C . ARG A 1 86 ? 6.019 36.659 -9.138 1.00 15.45 87 ARG R C 1
ATOM 664 O O . ARG A 1 86 ? 5.987 37.206 -10.236 1.00 15.20 87 ARG R O 1
ATOM 672 N N . ASP A 1 87 ? 5.172 36.975 -8.158 1.00 16.45 88 ASP R N 1
ATOM 673 C CA . ASP A 1 87 ? 4.154 38.015 -8.350 1.00 19.04 88 ASP R CA 1
ATOM 674 C C . ASP A 1 87 ? 4.816 39.378 -8.522 1.00 17.65 88 ASP R C 1
ATOM 675 O O . ASP A 1 87 ? 4.444 40.152 -9.405 1.00 18.87 88 ASP R O 1
ATOM 680 N N . ILE A 1 88 ? 5.783 39.673 -7.660 1.00 17.69 89 ILE R N 1
ATOM 681 C CA . ILE A 1 88 ? 6.501 40.954 -7.689 1.00 18.85 89 ILE R CA 1
ATOM 682 C C . ILE A 1 88 ? 7.324 41.117 -8.969 1.00 17.69 89 ILE R C 1
ATOM 683 O O . ILE A 1 88 ? 7.396 42.218 -9.532 1.00 18.35 89 ILE R O 1
ATOM 688 N N . MET A 1 89 ? 7.936 40.032 -9.433 1.00 16.72 90 MET R N 1
ATOM 689 C CA . MET A 1 89 ? 8.740 40.089 -10.649 1.00 16.37 90 MET R CA 1
ATOM 690 C C . MET A 1 89 ? 7.881 40.310 -11.879 1.00 17.41 90 MET R C 1
ATOM 691 O O . MET A 1 89 ? 8.270 41.057 -12.786 1.00 16.25 90 MET R O 1
ATOM 696 N N . GLY A 1 90 ? 6.729 39.644 -11.923 1.00 18.93 91 GLY R N 1
ATOM 697 C CA . GLY A 1 90 ? 5.856 39.755 -13.079 1.00 20.09 91 GLY R CA 1
ATOM 698 C C . 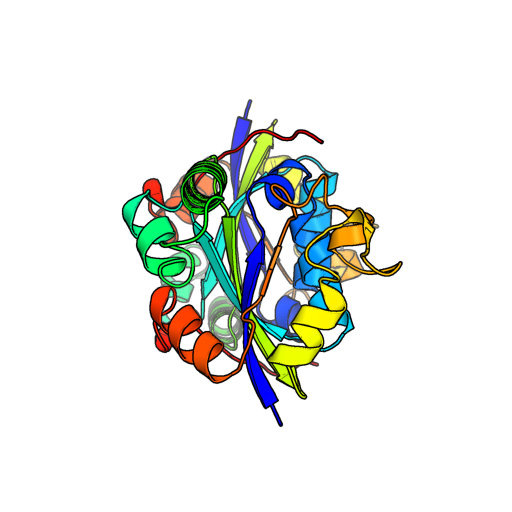GLY A 1 90 ? 6.241 38.737 -14.144 1.00 22.73 91 GLY R C 1
ATOM 699 O O . GLY A 1 90 ? 7.207 37.976 -13.974 1.00 21.96 91 GLY R O 1
ATOM 700 N N . ALA A 1 91 ? 5.485 38.709 -15.239 1.00 21.58 92 ALA R N 1
ATOM 701 C CA . ALA A 1 91 ? 5.744 37.763 -16.318 1.00 23.95 92 ALA R CA 1
ATOM 702 C C . ALA A 1 91 ? 7.167 37.833 -16.857 1.00 24.50 92 ALA R C 1
ATOM 703 O O . ALA A 1 91 ? 7.737 38.919 -16.997 1.00 23.45 92 ALA R O 1
ATOM 705 N N . THR A 1 92 ? 7.699 36.667 -17.218 1.00 24.49 93 THR R N 1
ATOM 706 C CA . THR A 1 92 ? 9.046 36.560 -17.772 1.00 28.64 93 THR R CA 1
ATOM 707 C C . THR A 1 92 ? 9.216 37.490 -18.984 1.00 28.60 93 THR R C 1
ATOM 708 O O . THR A 1 92 ? 10.299 38.051 -19.205 1.00 26.92 93 THR R O 1
ATOM 712 N N . ASN A 1 93 ? 8.159 37.612 -19.786 1.00 29.86 94 ASN R N 1
ATOM 713 C CA . ASN A 1 93 ? 8.172 38.510 -20.942 1.00 30.65 94 ASN R CA 1
ATOM 714 C C . ASN A 1 93 ? 7.609 39.825 -20.424 1.00 29.10 94 ASN R C 1
ATOM 715 O O . ASN A 1 93 ? 6.429 39.914 -20.096 1.00 30.47 94 ASN R O 1
ATOM 720 N N . PRO A 1 94 ? 8.449 40.860 -20.335 1.00 30.02 95 PRO R N 1
ATOM 721 C CA . PRO A 1 94 ? 8.057 42.183 -19.846 1.00 31.62 95 PRO R CA 1
ATOM 722 C C . PRO A 1 94 ? 6.780 42.708 -20.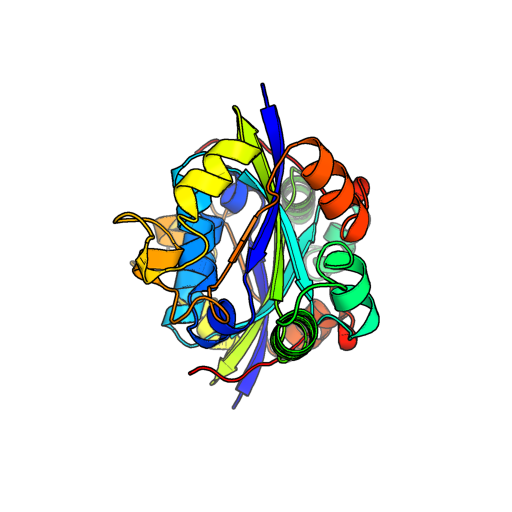489 1.00 34.47 95 PRO R C 1
ATOM 723 O O . PRO A 1 94 ? 5.985 43.402 -19.846 1.00 33.94 95 PRO R O 1
ATOM 727 N N . ALA A 1 95 ? 6.590 42.369 -21.759 1.00 36.09 96 ALA R N 1
ATOM 728 C CA . ALA A 1 95 ? 5.419 42.811 -22.501 1.00 38.78 96 ALA R CA 1
ATOM 729 C C . ALA A 1 95 ? 4.146 42.293 -21.839 1.00 39.88 96 ALA R C 1
ATOM 730 O O . ALA A 1 95 ? 3.152 43.011 -21.734 1.00 42.11 96 ALA R O 1
ATOM 732 N N . GLN A 1 96 ? 4.202 41.055 -21.365 1.00 38.67 97 GLN R N 1
ATOM 733 C CA . GLN A 1 96 ? 3.067 40.435 -20.716 1.00 37.88 97 GLN R CA 1
ATOM 734 C C . GLN A 1 96 ? 2.999 40.744 -19.226 1.00 36.03 97 GLN R C 1
ATOM 735 O O . GLN A 1 96 ? 2.029 40.371 -18.569 1.00 35.83 97 GLN R O 1
ATOM 741 N N . ALA A 1 97 ? 4.013 41.418 -18.689 1.00 33.75 98 ALA R N 1
ATOM 742 C CA . ALA A 1 97 ? 4.052 41.718 -17.253 1.00 33.11 98 ALA R CA 1
ATOM 743 C C . ALA A 1 97 ? 3.001 42.707 -16.742 1.00 32.29 98 ALA R C 1
ATOM 744 O O . ALA A 1 97 ? 2.742 43.740 -17.352 1.00 33.33 98 ALA R O 1
ATOM 746 N N . ALA A 1 98 ? 2.434 42.406 -15.582 1.00 31.34 99 ALA R N 1
ATOM 747 C CA . ALA A 1 98 ? 1.410 43.262 -14.998 1.00 31.70 99 ALA R CA 1
ATOM 748 C C . ALA A 1 98 ? 1.972 44.582 -14.494 1.00 32.82 99 ALA R C 1
ATOM 749 O O . ALA A 1 98 ? 3.173 44.716 -14.242 1.00 30.38 99 ALA R O 1
ATOM 751 N N . GLU A 1 99 ? 1.085 45.553 -14.322 1.00 33.19 100 GLU R N 1
ATOM 752 C CA . GLU A 1 99 ? 1.491 46.864 -13.849 1.00 34.73 100 GLU R CA 1
ATOM 753 C C . GLU A 1 99 ? 2.084 46.778 -12.458 1.00 32.46 100 GLU R C 1
ATOM 754 O O . GLU A 1 99 ? 1.684 45.936 -11.651 1.00 33.44 100 GLU R O 1
ATOM 760 N N . GLY A 1 100 ? 3.081 47.613 -12.201 1.00 29.72 101 GLY R N 1
ATOM 761 C CA . GLY A 1 100 ? 3.703 47.632 -10.887 1.00 28.27 101 GLY R CA 1
ATOM 762 C C . GLY A 1 100 ? 4.712 46.531 -10.598 1.00 26.67 101 GLY R C 1
ATOM 763 O O . GLY A 1 100 ? 5.301 46.517 -9.517 1.00 28.47 101 GLY R O 1
ATOM 764 N N . THR A 1 101 ? 4.896 45.595 -11.524 1.00 23.58 102 THR R N 1
ATOM 765 C CA . THR A 1 101 ? 5.859 44.527 -11.312 1.00 20.06 102 THR R CA 1
ATOM 766 C C . THR A 1 101 ? 7.231 45.038 -11.725 1.00 20.29 102 THR R C 1
ATOM 767 O O . THR A 1 101 ? 7.341 46.031 -12.467 1.00 17.04 102 THR R O 1
ATOM 771 N N . ILE A 1 102 ? 8.272 44.351 -11.260 1.00 17.55 103 ILE R N 1
ATOM 772 C CA . ILE A 1 102 ? 9.640 44.736 -11.578 1.00 17.20 103 ILE R CA 1
ATOM 773 C C . ILE A 1 102 ? 9.902 44.725 -13.080 1.00 16.66 103 ILE R C 1
ATOM 774 O O . ILE A 1 102 ? 10.429 45.691 -13.631 1.00 17.63 103 ILE R O 1
ATOM 779 N N . ARG A 1 103 ? 9.482 43.665 -13.754 1.00 17.59 104 ARG R N 1
ATOM 780 C CA . ARG A 1 103 ? 9.708 43.567 -15.185 1.00 21.23 104 ARG R CA 1
ATOM 781 C C . ARG A 1 103 ? 8.965 44.600 -16.015 1.00 22.31 104 ARG R C 1
ATOM 782 O O . ARG A 1 103 ? 9.500 45.105 -17.001 1.00 22.38 104 ARG R O 1
ATOM 790 N N . LYS A 1 104 ? 7.768 44.967 -15.584 1.00 23.86 105 LYS R N 1
ATOM 791 C CA . LYS A 1 104 ? 7.003 45.973 -16.315 1.00 25.60 105 LYS R CA 1
ATOM 792 C C . LYS A 1 104 ? 7.661 47.352 -16.128 1.00 25.28 105 LYS R C 1
ATOM 793 O O . LYS A 1 104 ? 7.755 48.145 -17.065 1.00 24.11 105 LYS R O 1
ATOM 799 N N . ASP A 1 105 ? 8.170 47.613 -14.931 1.00 23.45 106 ASP R N 1
ATOM 800 C CA . ASP A 1 105 ? 8.783 48.903 -14.651 1.00 24.52 106 ASP R CA 1
ATOM 801 C C . ASP A 1 105 ? 10.240 49.067 -15.063 1.00 24.94 106 ASP R C 1
ATOM 802 O O . ASP A 1 105 ? 10.676 50.190 -15.337 1.00 24.59 106 ASP R O 1
ATOM 807 N N . PHE A 1 106 ? 10.989 47.965 -15.116 1.00 23.53 107 PHE R N 1
ATOM 808 C CA . PHE A 1 106 ? 12.416 48.057 -15.421 1.00 23.30 107 PHE R CA 1
ATOM 809 C C . PHE A 1 106 ? 12.964 47.276 -16.597 1.00 23.10 107 PHE R C 1
ATOM 810 O O . PHE A 1 106 ? 14.000 47.659 -17.127 1.00 24.32 107 PHE R O 1
ATOM 818 N N . ALA A 1 107 ? 12.328 46.162 -16.962 1.00 24.28 108 ALA R N 1
ATOM 819 C CA . ALA A 1 107 ? 12.833 45.308 -18.042 1.00 25.60 108 ALA R CA 1
ATOM 820 C C . ALA A 1 107 ? 12.666 45.884 -19.434 1.00 29.04 108 ALA R C 1
ATOM 821 O O . ALA A 1 107 ? 11.717 46.617 -19.699 1.00 31.98 108 ALA R O 1
ATOM 823 N N . THR A 1 108 ? 13.569 45.510 -20.334 1.00 31.33 109 THR R N 1
ATOM 824 C CA . THR A 1 108 ? 13.537 46.007 -21.704 1.00 32.80 109 THR R CA 1
ATOM 825 C C . THR A 1 108 ? 13.012 44.968 -22.689 1.00 32.68 109 THR R C 1
ATOM 826 O O . THR A 1 108 ? 12.217 45.289 -23.572 1.00 33.67 109 THR R O 1
ATOM 830 N N . SER A 1 109 ? 13.429 43.718 -22.510 1.00 31.53 110 SER R N 1
ATOM 831 C CA . SER A 1 109 ? 13.021 42.631 -23.390 1.00 29.88 110 SER R CA 1
ATOM 832 C C . SER A 1 109 ? 12.998 41.329 -22.611 1.00 30.35 110 SER R C 1
ATOM 833 O O . SER A 1 109 ? 13.392 41.296 -21.445 1.00 28.17 110 SER R O 1
ATOM 836 N N . ILE A 1 110 ? 12.584 40.248 -23.267 1.00 29.58 111 ILE R N 1
ATOM 837 C CA . ILE A 1 110 ? 12.524 38.955 -22.602 1.00 31.47 111 ILE R CA 1
ATOM 838 C C . ILE A 1 110 ? 13.915 38.471 -22.238 1.00 32.61 111 ILE R C 1
ATOM 839 O O . ILE A 1 110 ? 14.077 37.731 -21.275 1.00 31.10 111 ILE R O 1
ATOM 844 N N . ASP A 1 111 ? 14.909 38.850 -23.037 1.00 33.99 112 ASP R N 1
ATOM 845 C CA . ASP A 1 111 ? 16.281 38.441 -22.760 1.00 35.97 112 ASP R CA 1
ATOM 846 C C . ASP A 1 111 ? 16.876 39.336 -21.679 1.00 33.52 112 ASP R C 1
ATOM 847 O O . ASP A 1 111 ? 17.555 38.860 -20.767 1.00 35.10 112 ASP R O 1
ATOM 852 N N . LYS A 1 112 ? 16.589 40.629 -21.756 1.00 28.90 113 LYS R N 1
ATOM 853 C CA . LYS A 1 112 ? 17.076 41.550 -20.745 1.00 26.44 113 LYS R CA 1
ATOM 854 C C . LYS A 1 112 ? 15.897 41.886 -19.830 1.00 23.59 113 LYS R C 1
ATOM 855 O O . LYS A 1 112 ? 15.360 43.002 -19.856 1.00 23.96 113 LYS R O 1
ATOM 861 N N . ASN A 1 113 ? 15.487 40.898 -19.034 1.00 19.69 114 ASN R N 1
ATOM 862 C CA . ASN A 1 113 ? 14.358 41.058 -18.132 1.00 18.23 114 ASN R CA 1
ATOM 863 C C . ASN A 1 113 ? 14.637 41.377 -16.654 1.00 17.21 114 ASN R C 1
ATOM 864 O O . ASN A 1 113 ? 13.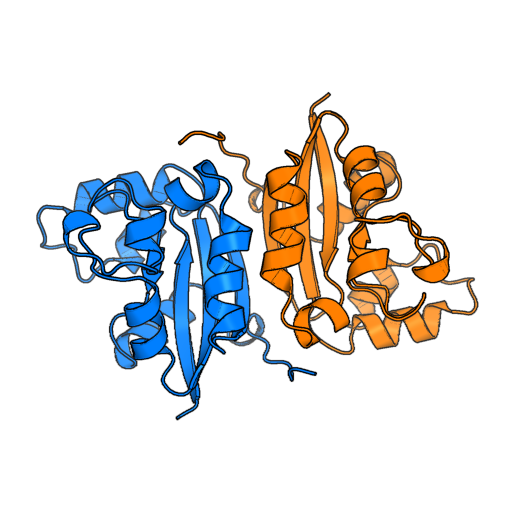829 41.073 -15.779 1.00 15.56 114 ASN R O 1
ATOM 869 N N . THR A 1 114 ? 15.812 41.947 -16.397 1.00 16.56 115 THR R N 1
ATOM 870 C CA . THR A 1 114 ? 16.210 42.451 -15.082 1.00 15.55 115 THR R CA 1
ATOM 871 C C . THR A 1 114 ? 16.374 41.533 -13.866 1.00 15.11 115 THR R C 1
ATOM 872 O O . THR A 1 114 ? 17.281 41.760 -13.056 1.00 12.94 115 THR R O 1
ATOM 876 N N . VAL A 1 115 ? 15.491 40.548 -13.703 1.00 14.39 116 VAL R N 1
ATOM 877 C CA . VAL A 1 115 ? 15.570 39.635 -12.566 1.00 13.40 116 VAL R CA 1
ATOM 878 C C . VAL A 1 115 ? 15.242 38.201 -12.913 1.00 14.62 116 VAL R C 1
ATOM 879 O O . VAL A 1 115 ? 14.652 37.896 -13.958 1.00 12.95 116 VAL R O 1
ATOM 883 N N . HIS A 1 116 ? 15.677 37.321 -12.022 1.00 13.23 117 HIS R N 1
ATOM 884 C CA . HIS A 1 116 ? 15.386 35.908 -12.094 1.00 12.99 117 HIS R CA 1
ATOM 885 C C . HIS A 1 116 ? 14.898 35.592 -10.682 1.00 14.48 117 HIS R C 1
ATOM 886 O O . HIS A 1 116 ? 15.362 36.197 -9.708 1.00 13.33 117 HIS R O 1
ATOM 893 N N . GLY A 1 117 ? 13.952 34.664 -10.575 1.00 13.84 118 GLY R N 1
ATOM 894 C CA . GLY A 1 117 ? 13.452 34.240 -9.277 1.00 12.43 118 GLY R CA 1
ATOM 895 C C . GLY A 1 117 ? 13.175 32.756 -9.430 1.00 14.19 118 GLY R C 1
ATOM 896 O O . GLY A 1 117 ? 12.756 32.334 -10.515 1.00 13.53 118 GLY R O 1
ATOM 897 N N . SER A 1 118 ? 13.432 31.952 -8.401 1.00 12.95 119 SER R N 1
ATOM 898 C CA . SER A 1 118 ? 13.191 30.504 -8.500 1.00 13.70 119 SER R CA 1
ATOM 899 C C . SER A 1 118 ? 11.720 30.255 -8.872 1.00 17.12 119 SER R C 1
ATOM 900 O O . SER A 1 118 ? 10.817 30.936 -8.365 1.00 16.51 119 SER R O 1
ATOM 903 N N . ASP A 1 119 ? 11.465 29.295 -9.757 1.00 19.10 120 ASP R N 1
ATOM 904 C CA . ASP A 1 119 ? 10.072 29.044 -10.155 1.00 24.24 120 ASP R CA 1
ATOM 905 C C . ASP A 1 119 ? 9.226 28.149 -9.246 1.00 22.69 120 ASP R C 1
ATOM 906 O O . ASP A 1 119 ? 7.992 28.142 -9.330 1.00 24.54 120 ASP R O 1
ATOM 911 N N . SER A 1 120 ? 9.885 27.441 -8.339 1.00 20.89 121 SER R N 1
ATOM 912 C CA . SER A 1 120 ? 9.195 26.533 -7.428 1.00 20.62 121 SER R CA 1
ATOM 913 C C . SER A 1 120 ? 10.034 26.353 -6.189 1.00 20.57 121 SER R C 1
ATOM 914 O O . SER A 1 120 ? 11.224 26.672 -6.189 1.00 20.16 121 SER R O 1
ATOM 917 N N . LEU A 1 121 ? 9.440 25.767 -5.162 1.00 19.67 122 LEU R N 1
ATOM 918 C CA . LEU A 1 121 ? 10.162 25.529 -3.930 1.00 20.99 122 LEU R CA 1
ATOM 919 C C . LEU A 1 121 ? 11.293 24.511 -4.140 1.00 21.39 122 LEU R C 1
ATOM 920 O O . LEU A 1 121 ? 12.385 24.672 -3.594 1.00 21.03 122 LEU R O 1
ATOM 925 N N . GLU A 1 122 ? 11.046 23.474 -4.932 1.00 20.00 123 GLU R N 1
ATOM 926 C CA . GLU A 1 122 ? 12.080 22.470 -5.176 1.00 21.85 123 GLU R CA 1
ATOM 927 C C . GLU A 1 122 ? 13.300 23.101 -5.834 1.00 20.41 123 GLU R C 1
ATOM 928 O O . GLU A 1 122 ? 14.446 22.813 -5.465 1.00 19.65 123 GLU R O 1
ATOM 934 N N . ASN A 1 123 ? 13.052 23.956 -6.815 1.00 17.40 124 ASN R N 1
ATOM 935 C CA . ASN A 1 123 ? 14.137 24.632 -7.494 1.00 18.67 124 ASN R CA 1
ATOM 936 C C . ASN A 1 123 ? 14.849 25.633 -6.601 1.00 17.32 124 ASN R C 1
ATOM 937 O O . ASN A 1 123 ? 16.063 25.779 -6.691 1.00 17.30 124 ASN R O 1
ATOM 942 N N . ALA A 1 124 ? 14.100 26.307 -5.732 1.00 14.50 125 ALA R N 1
ATOM 943 C CA . ALA A 1 124 ? 14.670 27.294 -4.814 1.00 14.59 125 ALA R CA 1
ATOM 944 C C . ALA A 1 124 ? 15.773 26.659 -3.976 1.00 15.34 125 ALA R C 1
ATOM 945 O O . ALA A 1 124 ? 16.852 27.232 -3.828 1.00 14.15 125 ALA R O 1
ATOM 947 N N . LYS A 1 125 ? 15.503 25.464 -3.452 1.00 16.18 126 LYS R N 1
ATOM 948 C CA . LYS A 1 125 ? 16.463 24.744 -2.623 1.00 16.92 126 LYS R CA 1
ATOM 949 C C . LYS A 1 125 ? 17.761 24.481 -3.372 1.00 15.89 126 LYS R C 1
ATOM 950 O O . LYS A 1 125 ? 18.856 24.667 -2.832 1.00 15.38 126 LYS R O 1
ATOM 956 N N . ILE A 1 126 ? 17.631 24.105 -4.633 1.00 12.12 127 ILE R N 1
ATOM 957 C CA . ILE A 1 126 ? 18.781 23.852 -5.469 1.00 13.92 127 ILE R CA 1
ATOM 958 C C . ILE A 1 126 ? 19.528 25.155 -5.846 1.00 14.00 127 ILE R C 1
ATOM 959 O O . ILE A 1 126 ? 20.753 25.238 -5.714 1.00 11.68 127 ILE R O 1
ATOM 964 N N . GLU A 1 127 ? 18.784 26.179 -6.259 1.00 12.42 128 GLU R N 1
ATOM 965 C CA . GLU A 1 127 ? 19.382 27.453 -6.656 1.00 12.24 128 GLU R CA 1
ATOM 966 C C . GLU A 1 127 ? 20.103 28.150 -5.506 1.00 11.34 128 GLU R C 1
ATOM 967 O O . GLU A 1 127 ? 21.176 28.734 -5.705 1.00 11.54 128 GLU R O 1
ATOM 973 N N . ILE A 1 128 ? 19.524 28.085 -4.310 1.00 9.41 129 ILE R N 1
ATOM 974 C CA . ILE A 1 128 ? 20.141 28.689 -3.135 1.00 9.59 129 ILE R CA 1
ATOM 975 C C . ILE A 1 128 ? 21.455 27.968 -2.773 1.00 12.81 129 ILE R C 1
ATOM 976 O O . ILE A 1 128 ? 22.497 28.612 -2.575 1.00 10.90 129 ILE R O 1
ATOM 981 N N . ALA A 1 129 ? 21.413 26.635 -2.726 1.00 10.55 130 ALA R N 1
ATOM 982 C CA . ALA A 1 129 ? 22.596 25.839 -2.400 1.00 10.43 130 ALA R CA 1
ATOM 983 C C . ALA A 1 129 ? 23.710 26.019 -3.432 1.00 9.17 130 ALA R C 1
ATOM 984 O O . ALA A 1 129 ? 24.886 25.807 -3.134 1.00 9.45 130 ALA R O 1
ATOM 986 N N . TYR A 1 130 ? 23.331 26.353 -4.661 1.00 9.95 131 TYR R N 1
ATOM 987 C CA . TYR A 1 130 ? 24.290 26.548 -5.735 1.00 8.87 131 TYR R CA 1
ATOM 988 C C . TYR A 1 130 ? 25.177 27.764 -5.465 1.00 10.98 131 TYR R C 1
ATOM 989 O O . TYR A 1 130 ? 26.403 27.703 -5.669 1.00 8.44 131 TYR R O 1
ATOM 998 N N . PHE A 1 131 ? 24.559 28.845 -4.978 1.00 8.89 132 PHE R N 1
ATOM 999 C CA . PHE A 1 131 ? 25.262 30.105 -4.730 1.00 10.88 132 PHE R CA 1
ATOM 1000 C C . PHE A 1 131 ? 25.565 30.483 -3.291 1.00 10.16 132 PHE R C 1
ATOM 1001 O O . PHE A 1 131 ? 26.331 31.410 -3.058 1.00 11.00 132 PHE R O 1
ATOM 1009 N N . PHE A 1 132 ? 24.975 29.803 -2.317 1.00 9.67 133 PHE R N 1
ATOM 1010 C CA . PHE A 1 132 ? 25.222 30.184 -0.929 1.00 9.86 133 PHE R CA 1
ATOM 1011 C C . PHE A 1 132 ? 25.427 29.021 0.016 1.00 11.38 133 PHE R C 1
ATOM 1012 O O . PHE A 1 132 ? 24.792 27.984 -0.139 1.00 12.72 133 PHE R O 1
ATOM 1020 N N . ARG A 1 133 ? 26.326 29.201 0.987 1.00 9.31 134 ARG R N 1
ATOM 1021 C CA . ARG A 1 133 ? 26.553 28.222 2.044 1.00 9.02 134 ARG R CA 1
ATOM 1022 C C . ARG A 1 133 ? 25.419 28.563 3.028 1.00 10.41 134 ARG R C 1
ATOM 1023 O O . ARG A 1 133 ? 24.959 29.710 3.062 1.00 8.35 134 ARG R O 1
ATOM 1031 N N . GLU A 1 134 ? 24.989 27.625 3.862 1.00 9.59 135 GLU R N 1
ATOM 1032 C CA . GLU A 1 134 ? 23.950 27.972 4.834 1.00 11.75 135 GLU R CA 1
ATOM 1033 C C . GLU A 1 134 ? 24.463 29.057 5.790 1.00 12.19 135 GLU R C 1
ATOM 1034 O O . GLU A 1 134 ? 23.676 29.856 6.311 1.00 11.23 135 GLU R O 1
ATOM 1040 N N . THR A 1 135 ? 25.784 29.093 5.998 1.00 12.28 136 THR R N 1
ATOM 1041 C CA . THR A 1 135 ? 26.423 30.079 6.878 1.00 10.17 136 THR R CA 1
ATOM 1042 C C . THR A 1 135 ? 26.524 31.471 6.243 1.00 9.79 136 THR R C 1
ATOM 1043 O O . THR A 1 135 ? 27.022 32.405 6.875 1.00 10.14 136 THR R O 1
ATOM 1047 N N . GLU A 1 136 ? 26.059 31.610 5.004 1.00 8.41 137 GLU R N 1
ATOM 1048 C CA . GLU A 1 136 ? 26.048 32.914 4.339 1.00 9.08 137 GLU R CA 1
ATOM 1049 C C . GLU A 1 136 ? 24.638 33.499 4.336 1.00 9.59 137 GLU R C 1
ATOM 1050 O O . GLU A 1 136 ? 24.418 34.581 3.792 1.00 11.38 137 GLU R O 1
ATOM 1056 N N . ILE A 1 137 ? 23.697 32.793 4.955 1.00 9.26 138 ILE R N 1
ATOM 1057 C CA . ILE A 1 137 ? 22.296 33.221 4.997 1.00 9.26 138 ILE R CA 1
ATOM 1058 C C . ILE A 1 137 ? 21.950 33.536 6.442 1.00 11.13 138 ILE R C 1
ATOM 1059 O O . ILE A 1 137 ? 22.150 32.705 7.331 1.00 9.75 138 ILE R O 1
ATOM 1064 N N . HIS A 1 138 ? 21.449 34.745 6.679 1.00 11.12 139 HIS R N 1
ATOM 1065 C CA . HIS A 1 138 ? 21.150 35.179 8.030 1.00 12.18 139 HIS R CA 1
ATOM 1066 C C . HIS A 1 138 ? 19.829 35.924 8.159 1.00 13.91 139 HIS R C 1
ATOM 1067 O O . HIS A 1 138 ? 19.672 37.020 7.625 1.00 13.92 139 HIS R O 1
ATOM 1074 N N . SER A 1 139 ? 18.894 35.337 8.891 1.00 13.35 140 SER R N 1
ATOM 1075 C CA . SER A 1 139 ? 17.617 35.988 9.106 1.00 15.75 140 SER R CA 1
ATOM 1076 C C . SER A 1 139 ? 17.792 36.993 10.257 1.00 16.27 140 SER R C 1
ATOM 1077 O O . SER A 1 139 ? 18.769 36.933 11.016 1.00 15.49 140 SER R O 1
ATOM 1080 N N . TYR A 1 140 ? 16.862 37.929 10.370 1.00 13.47 141 TYR R N 1
ATOM 1081 C CA . TYR A 1 140 ? 16.916 38.939 11.416 1.00 13.24 141 TYR R CA 1
ATOM 1082 C C . TYR A 1 140 ? 15.492 39.452 11.614 1.00 14.83 141 TYR R C 1
ATOM 1083 O O . TYR A 1 140 ? 14.637 39.279 10.741 1.00 14.26 141 TYR R O 1
ATOM 1092 N N . PRO A 1 141 ? 15.219 40.074 12.769 1.00 16.39 142 PRO R N 1
ATOM 1093 C CA . PRO A 1 141 ? 13.853 40.560 12.957 1.00 17.63 142 PRO R CA 1
ATOM 1094 C C . PRO A 1 141 ? 13.603 41.896 12.289 1.00 18.68 142 PRO R C 1
ATOM 1095 O O . PRO A 1 141 ? 14.536 42.671 12.050 1.00 16.66 142 PRO R O 1
ATOM 1099 N N . TYR A 1 142 ? 12.343 42.147 11.969 1.00 17.70 143 TYR R N 1
ATOM 1100 C CA . TYR A 1 142 ? 11.968 43.431 11.417 1.00 21.35 143 TYR R CA 1
ATOM 1101 C C . TYR A 1 142 ? 11.433 44.201 12.623 1.00 24.17 143 TYR R C 1
ATOM 1102 O O . TYR A 1 142 ? 10.598 43.694 13.377 1.00 24.74 143 TYR R O 1
ATOM 1111 N N . GLN A 1 143 ? 12.012 45.368 12.868 1.00 27.73 144 GLN R N 1
ATOM 1112 C CA . GLN A 1 143 ? 11.627 46.225 13.980 1.00 31.67 144 GLN R CA 1
ATOM 1113 C C . GLN A 1 143 ? 12.204 47.626 13.787 1.00 35.75 144 GLN R C 1
ATOM 1114 O O . GLN A 1 143 ? 13.311 47.796 13.264 1.00 35.73 144 GLN R O 1
ATOM 1120 N N . LYS A 1 144 ? 11.419 48.625 14.180 1.00 40.19 145 LYS R N 1
ATOM 1121 C CA . LYS A 1 144 ? 11.796 50.028 14.054 1.00 43.46 145 LYS R CA 1
ATOM 1122 C C . LYS A 1 144 ? 12.516 50.578 15.285 1.00 44.37 145 LYS R C 1
ATOM 1123 O O . LYS A 1 144 ? 12.197 50.217 16.424 1.00 46.65 145 LYS R O 1
ATOM 1129 N N . ALA B 1 1 ? 38.653 62.870 -8.207 1.00 25.94 2 ALA L N 1
ATOM 1130 C CA . ALA B 1 1 ? 39.033 61.607 -8.827 1.00 26.97 2 ALA L CA 1
ATOM 1131 C C . ALA B 1 1 ? 38.093 60.480 -8.404 1.00 25.99 2 ALA L C 1
ATOM 1132 O O . ALA B 1 1 ? 37.437 60.570 -7.354 1.00 25.63 2 ALA L O 1
ATOM 1134 N N . ILE B 1 2 ? 38.014 59.444 -9.242 1.00 24.94 3 ILE L N 1
ATOM 1135 C CA . ILE B 1 2 ? 37.196 58.263 -8.953 1.00 25.18 3 ILE L CA 1
ATOM 1136 C C . ILE B 1 2 ? 37.896 57.537 -7.800 1.00 23.47 3 ILE L C 1
ATOM 1137 O O . ILE B 1 2 ? 39.090 57.242 -7.879 1.00 23.70 3 ILE L O 1
ATOM 1142 N N . GLU B 1 3 ? 37.161 57.275 -6.730 1.00 20.39 4 GLU L N 1
ATOM 1143 C CA . GLU B 1 3 ? 37.718 56.593 -5.572 1.00 18.84 4 GLU L CA 1
ATOM 1144 C C . GLU B 1 3 ? 36.789 55.444 -5.189 1.00 17.61 4 GLU L C 1
ATOM 1145 O O . GLU B 1 3 ? 35.660 55.353 -5.689 1.00 17.75 4 GLU L O 1
ATOM 1151 N N . ARG B 1 4 ? 37.280 54.564 -4.322 1.00 15.84 5 ARG L N 1
ATOM 1152 C CA . ARG B 1 4 ? 36.481 53.464 -3.798 1.00 14.55 5 ARG L CA 1
ATOM 1153 C C . ARG B 1 4 ? 36.468 53.630 -2.285 1.00 14.42 5 ARG L C 1
ATOM 1154 O O . ARG B 1 4 ? 37.484 53.999 -1.663 1.00 13.31 5 ARG L O 1
ATOM 1162 N N . THR B 1 5 ? 35.301 53.445 -1.690 1.00 13.10 6 THR L N 1
ATOM 1163 C CA . THR B 1 5 ? 35.190 53.588 -0.254 1.00 12.92 6 THR L CA 1
ATOM 1164 C C . THR B 1 5 ? 34.321 52.466 0.297 1.00 11.84 6 THR L C 1
ATOM 1165 O O . THR B 1 5 ? 33.575 51.831 -0.453 1.00 11.20 6 THR L O 1
ATOM 1169 N N . LEU B 1 6 ? 34.443 52.202 1.591 1.00 11.14 7 LEU L N 1
ATOM 1170 C CA . LEU B 1 6 ? 33.652 51.148 2.191 1.00 12.01 7 LEU L CA 1
ATOM 1171 C C . LEU B 1 6 ? 32.436 51.730 2.887 1.00 13.22 7 LEU L C 1
ATOM 1172 O O . LEU B 1 6 ? 32.523 52.746 3.591 1.00 13.09 7 LEU L O 1
ATOM 1177 N N . SER B 1 7 ? 31.313 51.049 2.706 1.00 11.74 8 SER L N 1
ATOM 1178 C CA . SER B 1 7 ? 30.065 51.417 3.327 1.00 10.24 8 SER L CA 1
ATOM 1179 C C . SER B 1 7 ? 29.530 50.168 4.015 1.00 10.79 8 SER L C 1
ATOM 1180 O O . SER B 1 7 ? 29.670 49.054 3.505 1.00 12.42 8 SER L O 1
ATOM 1183 N N . ILE B 1 8 ? 28.995 50.342 5.211 1.00 11.04 9 ILE L N 1
ATOM 1184 C CA . ILE B 1 8 ? 28.411 49.224 5.932 1.00 11.96 9 ILE L CA 1
ATOM 1185 C C . ILE B 1 8 ? 27.015 49.634 6.398 1.00 12.43 9 ILE L C 1
ATOM 1186 O O . ILE B 1 8 ? 26.852 50.709 6.987 1.00 13.86 9 ILE L O 1
ATOM 1191 N N . ILE B 1 9 ? 26.003 48.841 6.060 1.00 11.17 10 ILE L N 1
ATOM 1192 C CA . ILE B 1 9 ? 24.666 49.118 6.571 1.00 10.85 10 ILE L CA 1
ATOM 1193 C C . ILE B 1 9 ? 24.637 48.299 7.872 1.00 12.14 10 ILE L C 1
ATOM 1194 O O . ILE B 1 9 ? 24.778 47.059 7.848 1.00 10.26 10 ILE L O 1
ATOM 1199 N N . LYS B 1 10 ? 24.571 49.007 8.998 1.00 9.59 11 LYS L N 1
ATOM 1200 C CA . LYS B 1 10 ? 24.558 48.404 10.323 1.00 10.64 11 LYS L CA 1
ATOM 1201 C C . LYS B 1 10 ? 23.280 47.602 10.617 1.00 10.89 11 LYS L C 1
ATOM 1202 O O . LYS B 1 10 ? 22.267 47.763 9.929 1.00 11.90 11 LYS L O 1
ATOM 1208 N N . PRO B 1 11 ? 23.312 46.732 11.648 1.00 12.04 12 PRO L N 1
ATOM 1209 C CA . PRO B 1 11 ? 22.146 45.906 11.998 1.00 12.14 12 PRO L CA 1
ATOM 1210 C C . PRO B 1 11 ? 20.801 46.612 12.027 1.00 13.39 12 PRO L C 1
ATOM 1211 O O . PRO B 1 11 ? 19.810 46.083 11.525 1.00 13.78 12 PRO L O 1
ATOM 1215 N N . ASP B 1 12 ? 20.765 47.826 12.563 1.00 12.91 13 ASP L N 1
ATOM 1216 C CA . ASP B 1 12 ? 19.507 48.560 12.631 1.00 12.62 13 ASP L CA 1
ATOM 1217 C C . ASP B 1 12 ? 18.934 48.892 11.262 1.00 12.67 13 ASP L C 1
ATOM 1218 O O . ASP B 1 12 ? 17.723 48.946 11.103 1.00 13.82 13 ASP L O 1
ATOM 1223 N N . GLY B 1 13 ? 19.802 49.099 10.274 1.00 10.48 14 GLY L N 1
ATOM 1224 C CA . GLY B 1 13 ? 19.355 49.397 8.923 1.00 11.29 14 GLY L CA 1
ATOM 1225 C C . GLY B 1 13 ? 18.602 48.219 8.308 1.00 13.32 14 GLY L C 1
ATOM 1226 O O . GLY B 1 13 ? 17.620 48.417 7.568 1.00 14.22 14 GLY L O 1
ATOM 1227 N N . LEU B 1 14 ? 19.069 46.995 8.584 1.00 12.36 15 LEU L N 1
ATOM 1228 C CA . LEU B 1 14 ? 18.410 45.794 8.072 1.00 12.57 15 LEU L CA 1
ATOM 1229 C C . LEU B 1 14 ? 17.083 45.598 8.805 1.00 12.21 15 LEU L C 1
ATOM 1230 O O . LEU B 1 14 ? 16.049 45.369 8.186 1.00 12.06 15 LEU L O 1
ATOM 1235 N N . GLU B 1 15 ? 17.111 45.744 10.121 1.00 11.92 16 GLU L N 1
ATOM 1236 C CA . GLU B 1 15 ? 15.905 45.601 10.931 1.00 14.04 16 GLU L CA 1
ATOM 1237 C C . GLU B 1 15 ? 14.786 46.571 10.532 1.00 15.55 16 GLU L C 1
ATOM 1238 O O . GLU B 1 15 ? 13.599 46.238 10.628 1.00 16.57 16 GLU L O 1
ATOM 1244 N N . LYS B 1 16 ? 15.160 47.750 10.046 1.00 14.23 17 LYS L N 1
ATOM 1245 C CA . LYS B 1 16 ? 14.179 48.749 9.634 1.00 14.28 17 LYS L CA 1
ATOM 1246 C C . LYS B 1 16 ? 13.682 48.472 8.229 1.00 16.00 17 LYS L C 1
ATOM 1247 O O . LYS B 1 16 ? 12.775 49.153 7.745 1.00 16.49 17 LYS L O 1
ATOM 1253 N N . GLY B 1 17 ? 14.295 47.504 7.551 1.00 14.92 18 GLY L N 1
ATOM 1254 C CA . GLY B 1 17 ? 13.874 47.171 6.200 1.00 14.77 18 GLY L CA 1
ATOM 1255 C C . GLY B 1 17 ? 14.129 48.277 5.192 1.00 14.21 18 GLY L C 1
ATOM 1256 O O . GLY B 1 17 ? 13.341 48.474 4.265 1.00 13.26 18 GLY L O 1
ATOM 1257 N N . VAL B 1 18 ? 15.243 48.984 5.341 1.00 13.91 19 VAL L N 1
ATOM 1258 C CA . VAL B 1 18 ? 15.560 50.064 4.415 1.00 12.67 19 VAL L CA 1
ATOM 1259 C C . VAL B 1 18 ? 16.854 49.845 3.638 1.00 13.02 19 VAL L C 1
ATOM 1260 O O . VAL B 1 18 ? 17.491 50.804 3.200 1.00 15.18 19 VAL L O 1
ATOM 1264 N N . ILE B 1 19 ? 17.248 48.587 3.450 1.00 10.92 20 ILE L N 1
ATOM 1265 C CA . ILE B 1 19 ? 18.455 48.295 2.687 1.00 10.16 20 ILE L CA 1
ATOM 1266 C C . ILE B 1 19 ? 18.355 48.939 1.290 1.00 11.04 20 ILE L C 1
ATOM 1267 O O . ILE B 1 19 ? 19.265 49.653 0.848 1.00 11.88 20 IL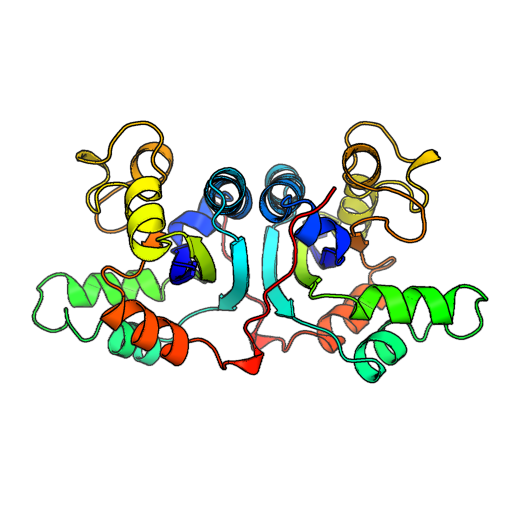E L O 1
ATOM 1272 N N . GLY B 1 20 ? 17.245 48.681 0.602 1.00 9.73 21 GLY L N 1
ATOM 1273 C CA . GLY B 1 20 ? 17.043 49.232 -0.729 1.00 9.96 21 GLY L CA 1
ATOM 1274 C C . GLY B 1 20 ? 17.063 50.750 -0.771 1.00 10.72 21 GLY L C 1
ATOM 1275 O O . GLY B 1 20 ? 17.652 51.341 -1.669 1.00 10.39 21 GLY L O 1
ATOM 1276 N N . LYS B 1 21 ? 16.419 51.388 0.201 1.00 11.82 22 LYS L N 1
ATOM 1277 C CA . LYS B 1 21 ? 16.386 52.849 0.250 1.00 13.72 22 LYS L CA 1
ATOM 1278 C C . LYS B 1 21 ? 17.770 53.460 0.435 1.00 14.51 22 LYS L C 1
ATOM 1279 O O . LYS B 1 21 ? 18.091 54.472 -0.191 1.00 12.89 22 LYS L O 1
ATOM 1285 N N . ILE B 1 22 ? 18.599 52.830 1.261 1.00 12.42 23 ILE L N 1
ATOM 1286 C CA . ILE B 1 22 ? 19.955 53.317 1.494 1.00 13.15 23 ILE L CA 1
ATOM 1287 C C . ILE B 1 22 ? 20.801 53.192 0.217 1.00 13.24 23 ILE L C 1
ATOM 1288 O O . ILE B 1 22 ? 21.443 54.155 -0.225 1.00 12.83 23 ILE L O 1
ATOM 1293 N N . ILE B 1 23 ? 20.758 52.023 -0.409 1.00 11.96 24 ILE L N 1
ATOM 1294 C CA . ILE B 1 23 ? 21.500 51.796 -1.643 1.00 12.44 24 ILE L CA 1
ATOM 1295 C C . ILE B 1 23 ? 21.051 52.792 -2.733 1.00 15.18 24 ILE L C 1
ATOM 1296 O O . ILE B 1 23 ? 21.889 53.323 -3.478 1.00 12.98 24 ILE L O 1
ATOM 1301 N N . SER B 1 24 ? 19.745 53.066 -2.815 1.00 15.14 25 SER L N 1
ATOM 1302 C CA . SER B 1 24 ? 19.231 54.017 -3.810 1.00 14.57 25 SER L CA 1
ATOM 1303 C C . SER B 1 24 ? 19.778 55.429 -3.580 1.00 13.57 25 SER L C 1
ATOM 1304 O O . SER B 1 24 ? 19.987 56.167 -4.539 1.00 15.43 25 SER L O 1
ATOM 1307 N N . ARG B 1 25 ? 20.028 55.788 -2.322 1.00 14.53 26 ARG L N 1
ATOM 1308 C CA . ARG B 1 25 ? 20.575 57.106 -1.982 1.00 15.73 26 ARG L CA 1
ATOM 1309 C C . ARG B 1 25 ? 21.926 57.252 -2.654 1.00 16.61 26 ARG L C 1
ATOM 1310 O O . ARG B 1 25 ? 22.261 58.312 -3.195 1.00 16.60 26 ARG L O 1
ATOM 1318 N N . PHE B 1 26 ? 22.716 56.185 -2.589 1.00 16.47 27 PHE L N 1
ATOM 1319 C CA . PHE B 1 26 ? 24.040 56.182 -3.189 1.00 14.82 27 PHE L CA 1
ATOM 1320 C C . PHE B 1 26 ? 23.951 56.194 -4.707 1.00 15.74 27 PHE L C 1
ATOM 1321 O O . PHE B 1 26 ? 24.537 57.055 -5.357 1.00 16.32 27 PHE L O 1
ATOM 1329 N N . GLU B 1 27 ? 23.161 55.281 -5.265 1.00 15.19 28 GLU L N 1
ATOM 1330 C CA . GLU B 1 27 ? 23.023 55.163 -6.710 1.00 15.25 28 GLU L CA 1
ATOM 1331 C C . GLU B 1 27 ? 22.591 56.457 -7.379 1.00 17.70 28 GLU L C 1
ATOM 1332 O O . GLU B 1 27 ? 23.140 56.843 -8.407 1.00 16.31 28 GLU L O 1
ATOM 1338 N N . GLU B 1 28 ? 21.635 57.138 -6.768 1.00 19.40 29 GLU L N 1
ATOM 1339 C CA . GLU B 1 28 ? 21.131 58.385 -7.314 1.00 22.14 29 GLU L CA 1
ATOM 1340 C C . GLU B 1 28 ? 22.116 59.548 -7.180 1.00 23.70 29 GLU L C 1
ATOM 1341 O O . GLU B 1 28 ? 21.985 60.552 -7.873 1.00 25.27 29 GLU L O 1
ATOM 1347 N N . LYS B 1 29 ? 23.118 59.406 -6.317 1.00 23.68 30 LYS L N 1
ATOM 1348 C CA . LYS B 1 29 ? 24.128 60.449 -6.155 1.00 24.45 30 LYS L CA 1
ATOM 1349 C C . LYS B 1 29 ? 25.397 60.095 -6.912 1.00 24.04 30 LYS L C 1
ATOM 1350 O O . LYS B 1 29 ? 26.429 60.745 -6.732 1.00 25.49 30 LYS L O 1
ATOM 1356 N N . GLY B 1 30 ? 25.342 59.039 -7.720 1.00 23.08 31 GLY L N 1
ATOM 1357 C CA . GLY B 1 30 ? 26.513 58.633 -8.485 1.00 21.73 31 GLY L CA 1
ATOM 1358 C C . GLY B 1 30 ? 27.544 57.755 -7.775 1.00 21.74 31 GLY L C 1
ATOM 1359 O O . GLY B 1 30 ? 28.674 57.638 -8.252 1.00 21.44 31 GLY L O 1
ATOM 1360 N N . LEU B 1 31 ? 27.204 57.205 -6.609 1.00 20.12 32 LEU L N 1
ATOM 1361 C CA . LEU B 1 31 ? 28.130 56.313 -5.904 1.00 18.29 32 LEU L CA 1
ATOM 1362 C C . LEU B 1 31 ? 27.671 54.891 -6.244 1.00 18.82 32 LEU L C 1
ATOM 1363 O O . LEU B 1 31 ? 26.649 54.401 -5.744 1.00 18.88 32 LEU L O 1
ATOM 1368 N N . LYS B 1 32 ? 28.384 54.285 -7.182 1.00 15.04 33 LYS L N 1
ATOM 1369 C CA . LYS B 1 32 ? 28.080 52.960 -7.699 1.00 14.58 33 LYS L CA 1
ATOM 1370 C C . LYS B 1 32 ? 28.508 51.779 -6.824 1.00 15.06 33 LYS L C 1
ATOM 1371 O O . LYS B 1 32 ? 29.698 51.618 -6.542 1.00 13.66 33 LYS L O 1
ATOM 1377 N N . PRO B 1 33 ? 27.545 50.940 -6.389 1.00 14.00 34 PRO L N 1
ATOM 1378 C CA . PRO B 1 33 ? 27.915 49.782 -5.558 1.00 12.95 34 PRO L CA 1
ATOM 1379 C C . PRO B 1 33 ? 28.667 48.768 -6.439 1.00 11.66 34 PRO L C 1
ATOM 1380 O O . PRO B 1 33 ? 28.096 48.218 -7.382 1.00 12.75 34 PRO L O 1
ATOM 1384 N N . VAL B 1 34 ? 29.953 48.557 -6.163 1.00 10.93 35 VAL L N 1
ATOM 1385 C CA . VAL B 1 34 ? 30.735 47.622 -6.962 1.00 10.75 35 VAL L CA 1
ATOM 1386 C C . VAL B 1 34 ? 31.090 46.306 -6.255 1.00 10.05 35 VAL L C 1
ATOM 1387 O O . VAL B 1 34 ? 31.730 45.438 -6.839 1.00 10.04 35 VAL L O 1
ATOM 1391 N N . ALA B 1 35 ? 30.679 46.185 -5.000 1.00 9.74 36 ALA L N 1
ATOM 1392 C CA . ALA B 1 35 ? 30.876 44.977 -4.206 1.00 10.75 36 ALA L CA 1
ATOM 1393 C C . ALA B 1 35 ? 29.785 45.043 -3.149 1.00 10.30 36 ALA L C 1
ATOM 1394 O O . ALA B 1 35 ? 29.504 46.128 -2.631 1.00 8.76 36 ALA L O 1
ATOM 1396 N N . ILE B 1 36 ? 29.132 43.917 -2.874 1.00 9.27 37 ILE L N 1
ATOM 1397 C CA . ILE B 1 36 ? 28.075 43.855 -1.859 1.00 8.68 37 ILE L CA 1
ATOM 1398 C C . ILE B 1 36 ? 28.045 42.459 -1.260 1.00 6.72 37 ILE L C 1
ATOM 1399 O O . ILE B 1 36 ? 28.116 41.466 -1.994 1.00 8.10 37 ILE L O 1
ATOM 1404 N N . ARG B 1 37 ? 27.960 42.378 0.062 1.00 7.99 38 ARG L N 1
ATOM 1405 C CA . ARG B 1 37 ? 27.856 41.083 0.727 1.00 9.13 38 ARG L CA 1
ATOM 1406 C C . ARG B 1 37 ? 27.201 41.205 2.096 1.00 9.91 38 ARG L C 1
ATOM 1407 O O . ARG B 1 37 ? 27.637 41.998 2.945 1.00 10.90 38 ARG L O 1
ATOM 1415 N N . LEU B 1 38 ? 26.131 40.448 2.303 1.00 7.76 39 LEU L N 1
ATOM 1416 C CA . LEU B 1 38 ? 25.471 40.444 3.589 1.00 8.25 39 LEU L CA 1
ATOM 1417 C C . LEU B 1 38 ? 26.278 39.459 4.425 1.00 10.49 39 LEU L C 1
ATOM 1418 O O . LEU B 1 38 ? 26.596 38.349 3.965 1.00 11.63 39 LEU L O 1
ATOM 1423 N N . GLN B 1 39 ? 26.616 39.852 5.649 1.00 10.23 40 GLN L N 1
ATOM 1424 C CA . GLN B 1 39 ? 27.431 39.010 6.512 1.00 10.55 40 GLN L CA 1
ATOM 1425 C C . GLN B 1 39 ? 27.136 39.253 7.985 1.00 11.07 40 GLN L C 1
ATOM 1426 O O . GLN B 1 39 ? 26.696 40.331 8.363 1.00 10.25 40 GLN L O 1
ATOM 1432 N N . HIS B 1 40 ? 27.322 38.221 8.799 1.00 9.64 41 HIS L N 1
ATOM 1433 C CA . HIS B 1 40 ? 27.150 38.360 10.230 1.00 11.96 41 HIS L CA 1
ATOM 1434 C C . HIS B 1 40 ? 28.574 38.346 10.772 1.00 12.09 41 HIS L C 1
ATOM 1435 O O . HIS B 1 40 ? 29.282 37.340 10.674 1.00 12.61 41 HIS L O 1
ATOM 1442 N N . LEU B 1 41 ? 29.019 39.480 11.292 1.00 11.59 42 LEU L N 1
ATOM 1443 C CA . LEU B 1 41 ? 30.377 39.574 11.812 1.00 11.93 42 LEU L CA 1
ATOM 1444 C C . LEU B 1 41 ? 30.540 38.831 13.130 1.00 13.73 42 LEU L C 1
ATOM 1445 O O . LEU B 1 41 ? 29.591 38.713 13.913 1.00 14.38 42 LEU L O 1
ATOM 1450 N N . SER B 1 42 ? 31.725 38.256 13.328 1.00 14.48 43 SER L N 1
ATOM 1451 C CA . SER B 1 42 ? 32.069 37.565 14.573 1.00 14.09 43 SER L CA 1
ATOM 1452 C C . SER B 1 42 ? 32.684 38.659 15.443 1.00 14.71 43 SER L C 1
ATOM 1453 O O . SER B 1 42 ? 33.013 39.743 14.937 1.00 15.23 43 SER L O 1
ATOM 1456 N N . GLN B 1 43 ? 32.884 38.386 16.727 1.00 14.38 44 GLN L N 1
ATOM 1457 C CA . GLN B 1 43 ? 33.471 39.398 17.603 1.00 17.53 44 GLN L CA 1
ATOM 1458 C C . GLN B 1 43 ? 34.883 39.792 17.175 1.00 16.10 44 GLN L C 1
ATOM 1459 O O . GLN B 1 43 ? 35.248 40.966 17.208 1.00 16.01 44 GLN L O 1
ATOM 1465 N N . ALA B 1 44 ? 35.671 38.807 16.759 1.00 15.68 45 ALA L N 1
ATOM 1466 C CA . ALA B 1 44 ? 37.030 39.060 16.297 1.00 16.29 45 ALA L CA 1
ATOM 1467 C C . ALA B 1 44 ? 37.041 39.975 15.056 1.00 15.61 45 ALA L C 1
ATOM 1468 O O . ALA B 1 44 ? 37.904 40.840 14.921 1.00 15.85 45 ALA L O 1
ATOM 1470 N N . GLN B 1 45 ? 36.109 39.767 14.134 1.00 15.23 46 GLN L N 1
ATOM 1471 C CA . GLN B 1 45 ? 36.050 40.593 12.927 1.00 14.44 46 GLN L CA 1
ATOM 1472 C C . GLN B 1 45 ? 35.714 42.046 13.262 1.00 13.58 46 GLN L C 1
ATOM 1473 O O . GLN B 1 45 ? 36.354 42.963 12.752 1.00 15.39 46 GLN L O 1
ATOM 1479 N N . ALA B 1 46 ? 34.734 42.247 14.137 1.00 12.69 47 ALA L N 1
ATOM 1480 C CA . ALA B 1 46 ? 34.306 43.584 14.537 1.00 14.41 47 ALA L CA 1
ATOM 1481 C C . ALA B 1 46 ? 35.425 44.306 15.287 1.00 14.97 47 ALA L C 1
ATOM 1482 O O . ALA B 1 46 ? 35.706 45.478 15.027 1.00 15.44 47 ALA L O 1
ATOM 1484 N N . GLU B 1 47 ? 36.074 43.595 16.201 1.00 15.65 48 GLU L N 1
ATOM 1485 C CA . GLU B 1 47 ? 37.175 44.156 16.968 1.00 16.55 48 GLU L CA 1
ATOM 1486 C C . GLU B 1 47 ? 38.353 44.537 16.062 1.00 17.55 48 GLU L C 1
ATOM 1487 O O . GLU B 1 47 ? 38.871 45.647 16.162 1.00 19.09 48 GLU L O 1
ATOM 1493 N N . GLY B 1 48 ? 38.738 43.654 15.140 1.00 14.93 49 GLY L N 1
ATOM 1494 C CA . GLY B 1 48 ? 39.845 43.961 14.248 1.00 15.06 49 GLY L CA 1
ATOM 1495 C C . GLY B 1 48 ? 39.511 45.098 13.292 1.00 17.17 49 GLY L C 1
ATOM 1496 O O . GLY B 1 48 ? 40.377 45.894 12.928 1.00 17.96 49 GLY L O 1
ATOM 1497 N N . PHE B 1 49 ? 38.255 45.168 12.857 1.00 17.09 50 PHE L N 1
ATOM 1498 C CA . PHE B 1 49 ? 37.834 46.221 11.940 1.00 15.41 50 PHE L CA 1
ATOM 1499 C C . PHE B 1 49 ? 37.877 47.605 12.593 1.00 17.13 50 PHE L C 1
ATOM 1500 O O . PHE B 1 49 ? 38.265 48.590 11.960 1.00 15.98 50 PHE L O 1
ATOM 1508 N N . TYR B 1 50 ? 37.456 47.673 13.853 1.00 17.97 51 TYR L N 1
ATOM 1509 C CA . TYR B 1 50 ? 37.420 48.929 14.585 1.00 19.77 51 TYR L CA 1
ATOM 1510 C C . TYR B 1 50 ? 38.601 49.113 15.524 1.00 21.93 51 TYR L C 1
ATOM 1511 O O . TYR B 1 50 ? 38.490 49.828 16.521 1.00 22.14 51 TYR L O 1
ATOM 1520 N N . ALA B 1 51 ? 39.740 48.528 15.176 1.00 22.64 52 ALA L N 1
ATOM 1521 C CA . ALA B 1 51 ? 40.949 48.622 15.994 1.00 24.39 52 ALA L CA 1
ATOM 1522 C C . ALA B 1 51 ? 41.293 50.060 16.392 1.00 25.88 52 ALA L C 1
ATOM 1523 O O . ALA B 1 51 ? 41.692 50.306 17.522 1.00 28.06 52 ALA L O 1
ATOM 1525 N N . VAL B 1 52 ? 41.096 51.010 15.480 1.00 26.19 53 VAL L N 1
ATOM 1526 C CA . VAL B 1 52 ? 41.394 52.414 15.761 1.00 27.66 53 VAL L CA 1
ATOM 1527 C C . VAL B 1 52 ? 40.623 52.997 16.939 1.00 27.35 53 VAL L C 1
ATOM 1528 O O . VAL B 1 52 ? 40.977 54.053 17.456 1.00 30.94 53 VAL L O 1
ATOM 1532 N N . HIS B 1 53 ? 39.555 52.338 17.356 1.00 25.03 54 HIS L N 1
ATOM 1533 C CA . HIS B 1 53 ? 38.762 52.848 18.464 1.00 24.35 54 HIS L CA 1
ATOM 1534 C C . HIS B 1 53 ? 38.938 52.025 19.725 1.00 24.09 54 HIS L C 1
ATOM 1535 O O . HIS B 1 53 ? 38.225 52.256 20.708 1.00 21.61 54 HIS L O 1
ATOM 1542 N N . LYS B 1 54 ? 39.890 51.090 19.724 1.00 24.77 55 LYS L N 1
ATOM 1543 C CA . LYS B 1 54 ? 40.086 50.218 20.884 1.00 25.54 55 LYS L CA 1
ATOM 1544 C C . LYS B 1 54 ? 40.337 50.919 22.221 1.00 25.77 55 LYS L C 1
ATOM 1545 O O . LYS B 1 54 ? 40.035 50.368 23.276 1.00 24.13 55 LYS L O 1
ATOM 1551 N N . ALA B 1 55 ? 40.883 52.128 22.183 1.00 24.05 56 ALA L N 1
ATOM 1552 C CA . ALA B 1 55 ? 41.140 52.859 23.414 1.00 27.17 56 ALA L CA 1
ATOM 1553 C C . ALA B 1 55 ? 39.940 53.698 23.8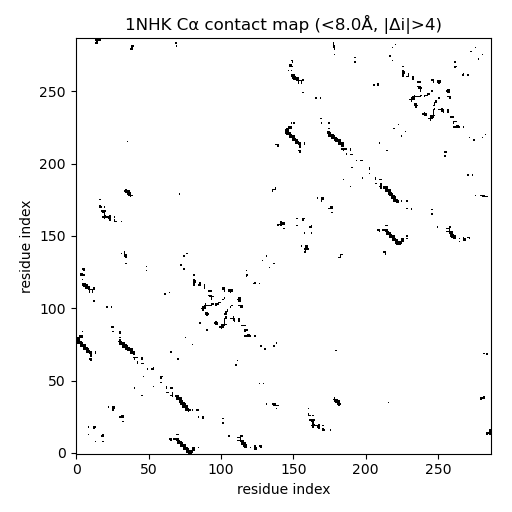50 1.00 28.69 56 ALA L C 1
ATOM 1554 O O . ALA B 1 55 ? 39.895 54.149 24.995 1.00 30.10 56 ALA L O 1
ATOM 1556 N N . ARG B 1 56 ? 38.970 53.884 22.951 1.00 29.32 57 ARG L N 1
ATOM 1557 C CA . ARG B 1 56 ? 37.777 54.692 23.236 1.00 28.71 57 ARG L CA 1
ATOM 1558 C C . ARG B 1 56 ? 36.836 54.004 24.207 1.00 27.44 57 ARG L C 1
ATOM 1559 O O . ARG B 1 56 ? 36.716 52.785 24.208 1.00 26.64 57 ARG L O 1
ATOM 1567 N N . PRO B 1 57 ? 36.068 54.793 24.973 1.00 29.29 58 PRO L N 1
ATOM 1568 C CA . PRO B 1 57 ? 35.155 54.153 25.929 1.00 29.09 58 PRO L CA 1
ATOM 1569 C C . PRO B 1 57 ? 33.917 53.472 25.325 1.00 27.35 58 PRO L C 1
ATOM 1570 O O . PRO B 1 57 ? 33.282 52.648 25.980 1.00 27.89 58 PRO L O 1
ATOM 1574 N N . PHE B 1 58 ? 33.572 53.802 24.081 1.00 27.34 59 PHE L N 1
ATOM 1575 C CA . PHE B 1 58 ? 32.409 53.177 23.438 1.00 26.71 59 PHE L CA 1
ATOM 1576 C C . PHE B 1 58 ? 32.768 51.909 22.642 1.00 27.13 59 PHE L C 1
ATOM 1577 O O . PHE B 1 58 ? 31.888 51.259 22.076 1.00 27.20 59 PHE L O 1
ATOM 1585 N N . PHE B 1 59 ? 34.050 51.550 22.624 1.00 26.26 60 PHE L N 1
ATOM 1586 C CA . PHE B 1 59 ? 34.506 50.389 21.868 1.00 26.24 60 PHE L CA 1
ATOM 1587 C C . PHE B 1 59 ? 33.715 49.109 22.121 1.00 25.75 60 PHE L C 1
ATOM 1588 O O . PHE B 1 59 ? 33.210 48.489 21.184 1.00 25.04 60 PHE L O 1
ATOM 1596 N N . LYS B 1 60 ? 33.601 48.716 23.380 1.00 25.37 61 LYS L N 1
ATOM 1597 C CA . LYS B 1 60 ? 32.892 47.491 23.725 1.00 26.71 61 LYS L CA 1
ATOM 1598 C C . LYS B 1 60 ? 31.443 47.465 23.237 1.00 24.62 61 LYS L C 1
ATOM 1599 O O . LYS B 1 60 ? 30.975 46.460 22.708 1.00 23.26 61 LYS L O 1
ATOM 1605 N N . ASP B 1 61 ? 30.737 48.573 23.423 1.00 25.30 62 ASP L N 1
ATOM 1606 C CA . ASP B 1 61 ? 29.352 48.669 23.000 1.00 24.94 62 ASP L CA 1
ATOM 1607 C C . ASP B 1 61 ? 29.238 48.609 21.488 1.00 23.25 62 ASP L C 1
ATOM 1608 O O . ASP B 1 61 ? 28.349 47.945 20.957 1.00 22.17 62 ASP L O 1
ATOM 1613 N N . LEU B 1 62 ? 30.144 49.300 20.801 1.00 21.88 63 LEU L N 1
ATOM 1614 C CA . LEU B 1 62 ? 30.166 49.328 19.342 1.00 20.25 63 LEU L CA 1
ATOM 1615 C C . LEU B 1 62 ? 30.303 47.907 18.784 1.00 20.34 63 LEU L C 1
ATOM 1616 O O . LEU B 1 62 ? 29.586 47.516 17.858 1.00 18.99 63 LEU L O 1
ATOM 1621 N N . VAL B 1 63 ? 31.225 47.145 19.363 1.00 19.37 64 VAL L N 1
ATOM 1622 C CA . VAL B 1 63 ? 31.478 45.770 18.949 1.00 17.25 64 VAL L CA 1
ATOM 1623 C C . VAL B 1 63 ? 30.267 44.883 19.207 1.00 17.36 64 VAL L C 1
ATOM 1624 O O . VAL B 1 63 ? 29.894 44.076 18.354 1.00 17.98 64 VAL L O 1
ATOM 1628 N N . GLN B 1 64 ? 29.652 45.017 20.378 1.00 16.43 65 GLN L N 1
ATOM 1629 C CA . GLN B 1 64 ? 28.490 44.199 20.687 1.00 18.33 65 GLN L CA 1
ATOM 1630 C C . GLN B 1 64 ? 27.316 44.490 19.760 1.00 18.01 65 GLN L C 1
ATOM 1631 O O . GLN B 1 64 ? 26.612 43.568 19.337 1.00 19.51 65 GLN L O 1
ATOM 1637 N N . PHE B 1 65 ? 27.113 45.760 19.426 1.00 16.98 66 PHE L N 1
ATOM 1638 C CA . PHE B 1 65 ? 26.029 46.138 18.530 1.00 16.90 66 PHE L CA 1
ATOM 1639 C C . PHE B 1 65 ? 26.342 45.638 17.118 1.00 17.12 66 PHE L C 1
ATOM 1640 O O . PHE B 1 65 ? 25.472 45.077 16.441 1.00 15.33 66 PHE L O 1
ATOM 1648 N N . MET B 1 66 ? 27.595 45.792 16.702 1.00 14.99 67 MET L N 1
ATOM 1649 C CA . MET B 1 66 ? 27.996 45.381 15.367 1.00 15.75 67 MET L CA 1
ATOM 1650 C C . MET B 1 66 ? 27.902 43.882 15.102 1.00 16.95 67 MET L C 1
ATOM 1651 O O . MET B 1 66 ? 27.924 43.451 13.943 1.00 17.01 67 MET L O 1
ATOM 1656 N N . ILE B 1 67 ? 27.806 43.085 16.167 1.00 16.56 68 ILE L N 1
ATOM 1657 C CA . ILE B 1 67 ? 27.663 41.643 16.001 1.00 17.60 68 ILE L CA 1
ATOM 1658 C C . ILE B 1 67 ? 26.274 41.200 16.445 1.00 16.99 68 ILE L C 1
ATOM 1659 O O . ILE B 1 67 ? 25.994 40.005 16.469 1.00 17.95 68 ILE L O 1
ATOM 1664 N N . SER B 1 68 ? 25.408 42.154 16.789 1.00 17.19 69 SER L N 1
ATOM 1665 C CA . SER B 1 68 ? 24.060 41.835 17.259 1.00 16.44 69 SER L CA 1
ATOM 1666 C C . SER B 1 68 ? 23.195 41.201 16.180 1.00 16.49 69 SER L C 1
ATOM 1667 O O . SER B 1 68 ? 22.232 40.486 16.482 1.00 16.95 69 SER L O 1
ATOM 1670 N N . GLY B 1 69 ? 23.516 41.487 14.925 1.00 15.04 70 GLY L N 1
ATOM 1671 C CA . GLY B 1 69 ? 22.764 40.910 13.827 1.00 13.65 70 GLY L CA 1
ATOM 1672 C C . GLY B 1 69 ? 23.597 41.072 12.577 1.00 12.69 70 GLY L C 1
ATOM 1673 O O . GLY B 1 69 ? 24.718 41.594 12.656 1.00 12.74 70 GLY L O 1
ATOM 1674 N N . PRO B 1 70 ? 23.105 40.609 11.419 1.00 11.41 71 PRO L N 1
ATOM 1675 C CA . PRO B 1 70 ? 23.899 40.761 10.198 1.00 11.13 71 PRO L CA 1
ATOM 1676 C C . PRO B 1 70 ? 23.970 42.216 9.684 1.00 11.37 71 PRO L C 1
ATOM 1677 O O . PRO B 1 70 ? 23.171 43.073 10.082 1.00 11.35 71 PRO L O 1
ATOM 1681 N N . VAL B 1 71 ? 24.971 42.485 8.853 1.00 11.13 72 VAL L N 1
ATOM 1682 C CA . VAL B 1 71 ? 25.171 43.792 8.247 1.00 9.14 72 VAL L CA 1
ATOM 1683 C C . VAL B 1 71 ? 25.336 43.598 6.732 1.00 11.58 72 VAL L C 1
ATOM 1684 O O . VAL B 1 71 ? 25.498 42.462 6.256 1.00 10.73 72 VAL L O 1
ATOM 1688 N N . VAL B 1 72 ? 25.258 44.688 5.970 1.00 9.16 73 VAL L N 1
ATOM 1689 C CA . VAL B 1 72 ? 25.500 44.608 4.537 1.00 9.00 73 VAL L CA 1
ATOM 1690 C C . VAL B 1 72 ? 26.782 45.402 4.297 1.00 10.06 73 VAL L C 1
ATOM 1691 O O . VAL B 1 72 ? 26.852 46.592 4.640 1.00 8.88 73 VAL L O 1
ATOM 1695 N N . LEU B 1 73 ? 27.810 44.721 3.790 1.00 9.40 74 LEU L N 1
ATOM 1696 C CA . LEU B 1 73 ? 29.104 45.337 3.477 1.00 8.94 74 LEU L CA 1
ATOM 1697 C C . LEU B 1 73 ? 29.072 45.760 2.012 1.00 9.49 74 LEU L C 1
ATOM 1698 O O . LEU B 1 73 ? 28.584 45.004 1.163 1.00 9.38 74 LEU L O 1
ATOM 1703 N N . MET B 1 74 ? 29.567 46.956 1.699 1.00 8.34 75 MET L N 1
ATOM 1704 C CA . MET B 1 74 ? 29.571 47.406 0.310 1.00 10.72 75 MET L CA 1
ATOM 1705 C C . MET B 1 74 ? 30.785 48.246 -0.036 1.00 10.43 75 MET L C 1
ATOM 1706 O O . MET B 1 74 ? 31.386 48.863 0.840 1.00 12.48 75 MET L O 1
ATOM 1711 N N . VAL B 1 75 ? 31.168 48.227 -1.304 1.00 9.32 76 VAL L N 1
ATOM 1712 C CA . VAL B 1 75 ? 32.249 49.083 -1.782 1.00 10.26 76 VAL L CA 1
ATOM 1713 C C . VAL B 1 75 ? 31.545 49.977 -2.797 1.00 11.24 76 VAL L C 1
ATOM 1714 O O . VAL B 1 75 ? 30.864 49.483 -3.711 1.00 9.95 76 VAL L O 1
ATOM 1718 N N . LEU B 1 76 ? 31.666 51.285 -2.586 1.00 11.10 77 LEU L N 1
ATOM 1719 C CA . LEU B 1 76 ? 31.048 52.283 -3.451 1.00 12.80 77 LEU L CA 1
ATOM 1720 C C . LEU B 1 76 ? 32.140 52.930 -4.280 1.00 12.44 77 LEU L C 1
ATOM 1721 O O . LEU B 1 76 ? 33.219 53.233 -3.765 1.00 13.33 77 LEU L O 1
ATOM 1726 N N . GLU B 1 77 ? 31.876 53.104 -5.565 1.00 12.52 78 GLU L N 1
ATOM 1727 C CA . GLU B 1 77 ? 32.850 53.701 -6.459 1.00 15.93 78 GLU L CA 1
ATOM 1728 C C . GLU B 1 77 ? 32.278 54.961 -7.090 1.00 17.01 78 GLU L C 1
ATOM 1729 O O . GLU B 1 77 ? 31.126 54.970 -7.547 1.00 15.58 78 GLU L O 1
ATOM 1735 N N . GLY B 1 78 ? 33.082 56.016 -7.132 1.00 16.86 79 GLY L N 1
ATOM 1736 C CA . GLY B 1 78 ? 32.612 57.248 -7.732 1.00 17.53 79 GLY L CA 1
ATOM 1737 C C . GLY B 1 78 ? 33.516 58.441 -7.506 1.00 18.07 79 GLY L C 1
ATOM 1738 O O . GLY B 1 78 ? 34.530 58.359 -6.802 1.00 14.33 79 GLY L O 1
ATOM 1739 N N . GLU B 1 79 ? 33.129 59.557 -8.113 1.00 19.11 80 GLU L N 1
ATOM 1740 C CA . GLU B 1 79 ? 33.865 60.800 -8.009 1.00 20.61 80 GLU L CA 1
ATOM 1741 C C . GLU B 1 79 ? 33.908 61.264 -6.563 1.00 20.34 80 GLU L C 1
ATOM 1742 O O . GLU B 1 79 ? 32.866 61.417 -5.931 1.00 22.58 80 GLU L O 1
ATOM 1748 N N . ASN B 1 80 ? 35.111 61.438 -6.024 1.00 18.88 81 ASN L N 1
ATOM 1749 C CA . ASN B 1 80 ? 35.286 61.895 -4.647 1.00 20.56 81 ASN L CA 1
ATOM 1750 C C . ASN B 1 80 ? 34.447 61.062 -3.644 1.00 19.54 81 ASN L C 1
ATOM 1751 O O . ASN B 1 80 ? 33.977 61.573 -2.611 1.00 19.35 81 ASN L O 1
ATOM 1756 N N . ALA B 1 81 ? 34.355 59.759 -3.910 1.00 17.67 82 ALA L N 1
ATOM 1757 C CA . ALA B 1 81 ? 33.556 58.833 -3.094 1.00 16.20 82 ALA L CA 1
ATOM 1758 C C . ALA B 1 81 ? 33.723 58.866 -1.582 1.00 14.91 82 ALA L C 1
ATOM 1759 O O . ALA B 1 81 ? 32.735 58.792 -0.859 1.00 14.15 82 ALA L O 1
ATOM 1761 N N . VAL B 1 82 ? 34.954 58.967 -1.091 1.00 15.93 83 VAL L N 1
ATOM 1762 C CA . VAL B 1 82 ? 35.168 58.976 0.352 1.00 15.78 83 VAL L CA 1
ATOM 1763 C C . VAL B 1 82 ? 34.400 60.110 1.020 1.00 18.26 83 VAL L C 1
ATOM 1764 O O . VAL B 1 82 ? 33.659 59.876 1.986 1.00 17.65 83 VAL L O 1
ATOM 1768 N N . LEU B 1 83 ? 34.553 61.330 0.494 1.00 18.49 84 LEU L N 1
ATOM 1769 C CA . LEU B 1 83 ? 33.850 62.492 1.047 1.00 19.07 84 LEU L CA 1
ATOM 1770 C C . LEU B 1 83 ? 32.364 62.491 0.709 1.00 15.21 84 LEU L C 1
ATOM 1771 O O . LEU B 1 83 ? 31.546 62.811 1.573 1.00 16.84 84 LEU L O 1
ATOM 1776 N N . ALA B 1 84 ? 32.016 62.151 -0.533 1.00 12.09 85 ALA L N 1
ATOM 1777 C CA . ALA B 1 84 ? 30.614 62.149 -0.950 1.00 12.04 85 ALA L CA 1
ATOM 1778 C C . ALA B 1 84 ? 29.804 61.207 -0.083 1.00 13.22 85 ALA L C 1
ATOM 1779 O O . ALA B 1 84 ? 28.733 61.568 0.405 1.00 14.12 85 ALA L O 1
ATOM 1781 N N . ASN B 1 85 ? 30.342 60.012 0.144 1.00 13.03 86 ASN L N 1
ATOM 1782 C CA . ASN B 1 85 ? 29.688 59.003 0.983 1.00 13.87 86 ASN L CA 1
ATOM 1783 C C . ASN B 1 85 ? 29.380 59.569 2.374 1.00 13.84 86 ASN L C 1
ATOM 1784 O O . ASN B 1 85 ? 28.232 59.533 2.832 1.00 14.19 86 ASN L O 1
ATOM 1789 N N . ARG B 1 86 ? 30.386 60.145 3.026 1.00 14.45 87 ARG L N 1
ATOM 1790 C CA . ARG B 1 86 ? 30.208 60.698 4.367 1.00 16.43 87 ARG L CA 1
ATOM 1791 C C . ARG B 1 86 ? 29.184 61.829 4.414 1.00 17.32 87 ARG L C 1
ATOM 1792 O O . ARG B 1 86 ? 28.438 61.969 5.393 1.00 16.78 87 ARG L O 1
ATOM 1800 N N . ASP B 1 87 ? 29.129 62.624 3.352 1.00 17.52 88 ASP L N 1
ATOM 1801 C CA . ASP B 1 87 ? 28.160 63.712 3.283 1.00 19.36 88 ASP L CA 1
ATOM 1802 C C . ASP B 1 87 ? 26.742 63.133 3.240 1.00 20.65 88 ASP L C 1
ATOM 1803 O O . ASP B 1 87 ? 25.852 63.579 3.971 1.00 21.50 88 ASP L O 1
ATOM 1808 N N . ILE B 1 88 ? 26.542 62.137 2.381 1.00 18.51 89 ILE L N 1
ATOM 1809 C CA . ILE B 1 88 ? 25.250 61.477 2.232 1.00 17.54 89 ILE L CA 1
ATOM 1810 C C . ILE B 1 88 ? 24.810 60.804 3.541 1.00 17.71 89 ILE L C 1
ATOM 1811 O O . ILE B 1 88 ? 23.621 60.825 3.912 1.00 17.89 89 ILE L O 1
ATOM 1816 N N . MET B 1 89 ? 25.763 60.218 4.255 1.00 15.67 90 MET L N 1
ATOM 1817 C CA . MET B 1 89 ? 25.445 59.563 5.516 1.00 16.33 90 MET L CA 1
ATOM 1818 C C . MET B 1 89 ? 24.981 60.583 6.551 1.00 16.48 90 MET L C 1
ATOM 1819 O O . MET B 1 89 ? 24.004 60.350 7.274 1.00 14.04 90 MET L O 1
ATOM 1824 N N . GLY B 1 90 ? 25.678 61.713 6.615 1.00 17.05 91 GLY L N 1
ATOM 1825 C CA . GLY B 1 90 ? 25.332 62.737 7.581 1.00 17.58 91 GLY L CA 1
ATOM 1826 C C . GLY B 1 90 ? 26.143 62.586 8.855 1.00 19.04 91 GLY L C 1
ATOM 1827 O O . GLY B 1 90 ? 26.914 61.638 8.997 1.00 19.50 91 GLY L O 1
ATOM 1828 N N . ALA B 1 91 ? 25.965 63.525 9.780 1.00 19.74 92 ALA L N 1
ATOM 1829 C CA . ALA B 1 91 ? 26.678 63.528 11.049 1.00 20.41 92 ALA L CA 1
ATOM 1830 C C . ALA B 1 91 ? 26.569 62.203 11.776 1.00 22.84 92 ALA L C 1
ATOM 1831 O O . ALA B 1 91 ? 25.516 61.551 11.746 1.00 21.82 92 ALA L O 1
ATOM 1833 N N . THR B 1 92 ? 27.648 61.835 12.462 1.00 23.26 93 THR L N 1
ATOM 1834 C CA . THR B 1 92 ? 27.689 60.596 13.219 1.00 25.95 93 THR L CA 1
ATOM 1835 C C . THR B 1 92 ? 26.557 60.570 14.227 1.00 27.04 93 THR L C 1
ATOM 1836 O O . THR B 1 92 ? 25.951 59.522 14.464 1.00 27.08 93 THR L O 1
ATOM 1840 N N . ASN B 1 93 ? 26.313 61.716 14.857 1.00 28.34 94 ASN L N 1
ATOM 1841 C CA . ASN B 1 93 ? 25.220 61.853 15.814 1.00 29.06 94 ASN L CA 1
ATOM 1842 C C . ASN B 1 93 ? 24.003 62.297 15.009 1.00 29.47 94 ASN L C 1
ATOM 1843 O O . ASN B 1 93 ? 23.966 63.422 14.490 1.00 29.57 94 ASN L O 1
ATOM 1848 N N . PRO B 1 94 ? 22.985 61.425 14.906 1.00 30.32 95 PRO L N 1
ATOM 1849 C CA . PRO B 1 94 ? 21.756 61.711 14.158 1.00 29.67 95 PRO L CA 1
ATOM 1850 C C . PRO B 1 94 ? 21.164 63.071 14.511 1.00 29.44 95 PRO L C 1
ATOM 1851 O O . PRO B 1 94 ? 20.649 63.771 13.643 1.00 28.65 95 PRO L O 1
ATOM 1855 N N . ALA B 1 95 ? 21.276 63.450 15.782 1.00 29.40 96 ALA L N 1
ATOM 1856 C CA . ALA B 1 95 ? 20.758 64.725 16.263 1.00 32.09 96 ALA L CA 1
ATOM 1857 C C . ALA B 1 95 ? 21.321 65.927 15.497 1.00 33.69 96 ALA L C 1
ATOM 1858 O O . ALA B 1 95 ? 20.624 66.916 15.277 1.00 34.75 96 ALA L O 1
ATOM 1860 N N . GLN B 1 96 ? 22.576 65.833 15.077 1.00 34.80 97 GLN L N 1
ATOM 1861 C CA . GLN B 1 96 ? 23.213 66.923 14.352 1.00 34.50 97 GLN L CA 1
ATOM 1862 C C . GLN B 1 96 ? 23.222 66.696 12.845 1.00 32.58 97 GLN L C 1
ATOM 1863 O O . GLN B 1 96 ? 23.766 67.510 12.097 1.00 31.12 97 GLN L O 1
ATOM 1869 N N . ALA B 1 97 ? 22.638 65.589 12.394 1.00 31.15 98 ALA L N 1
ATOM 1870 C CA . ALA B 1 97 ? 22.633 65.259 10.969 1.00 28.95 98 ALA L CA 1
ATOM 1871 C C . ALA B 1 97 ? 21.736 66.164 10.115 1.00 29.67 98 ALA L C 1
ATOM 1872 O O . ALA B 1 97 ? 20.616 66.491 10.499 1.00 30.27 98 ALA L O 1
ATOM 1874 N N . ALA B 1 98 ? 22.234 66.551 8.944 1.00 28.44 99 ALA L N 1
ATOM 1875 C CA . ALA B 1 98 ? 21.489 67.409 8.034 1.00 28.65 99 ALA L CA 1
ATOM 1876 C C . ALA B 1 98 ? 20.269 66.707 7.459 1.00 31.26 99 ALA L C 1
ATOM 1877 O O . ALA B 1 98 ? 20.234 65.484 7.341 1.00 31.64 99 ALA L O 1
ATOM 1879 N N . GLU B 1 99 ? 19.271 67.491 7.079 1.00 32.54 100 GLU L N 1
ATOM 1880 C CA . GLU B 1 99 ? 18.054 66.937 6.506 1.00 33.81 100 GLU L CA 1
ATOM 1881 C C . GLU B 1 99 ? 18.417 66.278 5.181 1.00 32.74 100 GLU L C 1
ATOM 1882 O O . GLU B 1 99 ? 19.296 66.757 4.455 1.00 33.27 100 GLU L O 1
ATOM 1888 N N . GLY B 1 100 ? 17.774 65.153 4.890 1.00 31.09 101 GLY L N 1
ATOM 1889 C CA . GLY B 1 100 ? 18.046 64.459 3.645 1.00 29.12 101 GLY L CA 1
ATOM 1890 C C . GLY B 1 100 ? 19.178 63.449 3.733 1.00 26.76 101 GLY L C 1
ATOM 1891 O O . GLY B 1 100 ? 19.455 62.753 2.758 1.00 26.97 101 GLY L O 1
ATOM 1892 N N . THR B 1 101 ? 19.852 63.378 4.876 1.00 23.11 102 THR L N 1
ATOM 1893 C CA . THR B 1 101 ? 20.933 62.424 5.037 1.00 19.95 102 THR L CA 1
ATOM 1894 C C . THR B 1 101 ? 20.365 61.097 5.539 1.00 19.67 102 THR L C 1
ATOM 1895 O O . THR B 1 101 ? 19.281 61.049 6.136 1.00 17.64 102 THR L O 1
ATOM 1899 N N . ILE B 1 102 ? 21.100 60.020 5.291 1.00 19.89 103 ILE L N 1
ATOM 1900 C CA . ILE B 1 102 ? 20.692 58.691 5.724 1.00 17.50 103 ILE L CA 1
ATOM 1901 C C . ILE B 1 102 ? 20.471 58.652 7.234 1.00 17.69 103 ILE L C 1
ATOM 1902 O O . ILE B 1 102 ? 19.438 58.168 7.713 1.00 18.27 103 ILE L O 1
ATOM 1907 N N . ARG B 1 103 ? 21.417 59.192 7.991 1.00 16.41 104 ARG L N 1
ATOM 1908 C CA . ARG B 1 103 ? 21.289 59.180 9.434 1.00 17.51 104 ARG L CA 1
ATOM 1909 C C . ARG B 1 103 ? 20.148 60.016 9.987 1.00 19.61 104 ARG L C 1
ATOM 1910 O O . ARG B 1 103 ? 19.520 59.622 10.964 1.00 20.34 104 ARG L O 1
ATOM 1918 N N . LYS B 1 104 ? 19.851 61.149 9.360 1.00 22.23 105 LYS L N 1
ATOM 1919 C CA . LYS B 1 104 ? 18.754 61.977 9.845 1.00 23.37 105 LYS L CA 1
ATOM 1920 C C . LYS B 1 104 ? 17.450 61.223 9.599 1.00 23.30 105 LYS L C 1
ATOM 1921 O O . LYS B 1 104 ? 16.590 61.151 10.474 1.00 24.77 105 LYS L O 1
ATOM 1927 N N . ASP B 1 105 ? 17.340 60.603 8.430 1.00 20.93 106 ASP L N 1
ATOM 1928 C CA . ASP B 1 105 ? 16.132 59.881 8.068 1.00 20.42 106 ASP L CA 1
ATOM 1929 C C . ASP B 1 105 ? 15.907 58.541 8.726 1.00 21.89 106 ASP L C 1
ATOM 1930 O O . ASP B 1 105 ? 14.759 58.173 8.961 1.00 21.69 106 ASP L O 1
ATOM 1935 N N . PHE B 1 106 ? 16.976 57.809 9.030 1.00 19.71 107 PHE L N 1
ATOM 1936 C CA . PHE B 1 106 ? 16.800 56.473 9.582 1.00 19.60 107 PHE L CA 1
ATOM 1937 C C . PHE B 1 106 ? 17.448 56.126 10.909 1.00 20.64 107 PHE L C 1
ATOM 1938 O O . PHE B 1 106 ? 17.057 55.134 11.520 1.00 21.87 107 PHE L O 1
ATOM 1946 N N . ALA B 1 107 ? 18.448 56.885 11.348 1.00 20.29 108 ALA L N 1
ATOM 1947 C CA . ALA B 1 107 ? 19.138 56.554 12.594 1.00 21.58 108 ALA L CA 1
ATOM 1948 C C . ALA B 1 107 ? 18.360 56.850 13.865 1.00 26.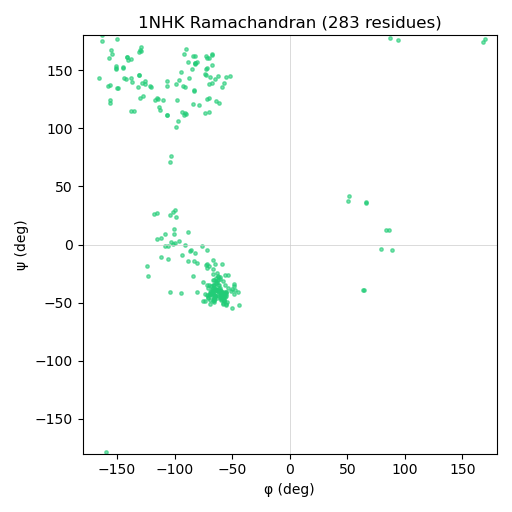10 108 ALA L C 1
ATOM 1949 O O . ALA B 1 107 ? 17.609 57.826 13.936 1.00 27.32 108 ALA L O 1
ATOM 1951 N N . THR B 1 108 ? 18.581 56.011 14.876 1.00 28.60 109 THR L N 1
ATOM 1952 C CA . THR B 1 108 ? 17.920 56.121 16.179 1.00 30.03 109 THR L CA 1
ATOM 1953 C C . THR B 1 108 ? 18.767 56.918 17.188 1.00 30.71 109 THR L C 1
ATOM 1954 O O . THR B 1 108 ? 18.248 57.754 17.932 1.00 31.90 109 THR L O 1
ATOM 1958 N N . SER B 1 109 ? 20.072 56.664 17.194 1.00 30.85 110 SER L N 1
ATOM 1959 C CA . SER B 1 109 ? 20.983 57.329 18.115 1.00 29.91 110 SER L CA 1
ATOM 1960 C C . SER B 1 109 ? 22.401 57.230 17.575 1.00 29.29 110 SER L C 1
ATOM 1961 O O . SER B 1 109 ? 22.614 56.659 16.512 1.00 26.05 110 SER L O 1
ATOM 1964 N N . ILE B 1 110 ? 23.366 57.766 18.316 1.00 29.35 111 ILE L N 1
ATOM 1965 C CA . ILE B 1 110 ? 24.763 57.730 17.893 1.00 29.14 111 ILE L CA 1
ATOM 1966 C C . ILE B 1 110 ? 25.281 56.294 17.881 1.00 27.40 111 ILE L C 1
ATOM 1967 O O . ILE B 1 110 ? 26.149 55.955 17.088 1.00 26.94 111 ILE L O 1
ATOM 1972 N N . ASP B 1 111 ? 24.745 55.459 18.763 1.00 27.48 112 ASP L N 1
ATOM 1973 C CA . ASP B 1 111 ? 25.144 54.052 18.827 1.00 29.98 112 ASP L CA 1
ATOM 1974 C C . ASP B 1 111 ? 24.522 53.278 17.660 1.00 29.36 112 ASP L C 1
ATOM 1975 O O . ASP B 1 111 ? 25.213 52.560 16.934 1.00 30.82 112 ASP L O 1
ATOM 1980 N N . LYS B 1 112 ? 23.220 53.454 17.458 1.00 26.69 113 LYS L N 1
ATOM 1981 C CA . LYS B 1 112 ? 22.536 52.795 16.356 1.00 23.70 113 LYS L CA 1
ATOM 1982 C C . LYS B 1 112 ? 22.320 53.838 15.260 1.00 20.24 113 LYS L C 1
ATOM 1983 O O . LYS B 1 112 ? 21.229 54.395 15.111 1.00 17.90 113 LYS L O 1
ATOM 1989 N N . ASN B 1 113 ? 23.399 54.149 14.547 1.00 16.78 114 ASN L N 1
ATOM 1990 C CA . ASN B 1 113 ? 23.347 55.155 13.502 1.00 16.78 114 ASN L CA 1
ATOM 1991 C C . ASN B 1 113 ? 23.320 54.658 12.064 1.00 14.59 114 ASN L C 1
ATOM 1992 O O . ASN B 1 113 ? 23.818 55.325 11.151 1.00 13.37 114 ASN L O 1
ATOM 1997 N N . THR B 1 114 ? 22.824 53.435 11.894 1.00 16.02 115 THR L N 1
ATOM 1998 C CA . THR B 1 114 ? 22.562 52.873 10.579 1.00 13.88 115 THR L CA 1
ATOM 1999 C C . THR B 1 114 ? 23.659 52.581 9.565 1.00 14.53 115 THR L C 1
ATOM 2000 O O . THR B 1 114 ? 23.563 51.593 8.830 1.00 14.04 115 THR L O 1
ATOM 2004 N N . VAL B 1 115 ? 24.658 53.446 9.464 1.00 13.99 116 VAL L N 1
ATOM 2005 C CA . VAL B 1 115 ? 25.718 53.238 8.484 1.00 16.14 116 VAL L CA 1
ATOM 2006 C C . VAL B 1 115 ? 27.118 53.603 8.963 1.00 16.65 116 VAL L C 1
ATOM 2007 O O . VAL B 1 115 ? 27.293 54.313 9.956 1.00 16.16 116 VAL L O 1
ATOM 2011 N N . HIS B 1 116 ? 28.105 53.065 8.258 1.00 13.84 117 HIS L N 1
ATOM 2012 C CA . HIS B 1 116 ? 29.499 53.382 8.500 1.00 13.40 117 HIS L CA 1
ATOM 2013 C C . HIS B 1 116 ? 30.051 53.703 7.112 1.00 13.31 117 HIS L C 1
ATOM 2014 O O . HIS B 1 116 ? 29.605 53.129 6.112 1.00 12.20 117 HIS L O 1
ATOM 2021 N N . GLY B 1 117 ? 30.995 54.633 7.048 1.00 11.74 118 GLY L N 1
ATOM 2022 C CA . GLY B 1 117 ? 31.635 54.960 5.791 1.00 11.09 118 GLY L CA 1
ATOM 2023 C C . GLY B 1 117 ? 33.084 55.214 6.158 1.00 13.21 118 GLY L C 1
ATOM 2024 O O . GLY B 1 117 ? 33.343 55.697 7.264 1.00 13.51 118 GLY L O 1
ATOM 2025 N N . SER B 1 118 ? 34.030 54.812 5.310 1.00 13.46 119 SER L N 1
ATOM 2026 C CA . SER B 1 118 ? 35.456 55.028 5.600 1.00 14.84 119 SER L CA 1
ATOM 2027 C C . SER B 1 118 ? 35.686 56.532 5.770 1.00 16.83 119 SER L C 1
ATOM 2028 O O . SER B 1 118 ? 35.195 57.331 4.963 1.00 15.66 119 SER L O 1
ATOM 2031 N N . ASP B 1 119 ? 36.443 56.917 6.793 1.00 20.06 120 ASP L N 1
ATOM 2032 C CA . ASP B 1 119 ? 36.675 58.345 7.024 1.00 25.71 120 ASP L CA 1
ATOM 2033 C C . ASP B 1 119 ? 37.746 59.008 6.152 1.00 26.01 120 ASP L C 1
ATOM 2034 O O . ASP B 1 119 ? 37.783 60.236 6.045 1.00 28.74 120 ASP L O 1
ATOM 2039 N N . SER B 1 120 ? 38.590 58.209 5.503 1.00 24.61 121 SER L N 1
ATOM 2040 C CA . SER B 1 120 ? 39.639 58.748 4.641 1.00 22.23 121 SER L CA 1
ATOM 2041 C C . SER B 1 120 ? 40.015 57.737 3.586 1.00 22.52 121 SER L C 1
ATOM 2042 O O . SER B 1 120 ? 39.709 56.551 3.720 1.00 22.13 121 SER L O 1
ATOM 2045 N N . LEU B 1 121 ? 40.697 58.203 2.549 1.00 21.94 122 LEU L N 1
ATOM 2046 C CA . LEU B 1 121 ? 41.145 57.339 1.468 1.00 23.95 122 LEU L CA 1
ATOM 2047 C C . LEU B 1 121 ? 42.158 56.286 1.963 1.00 24.52 122 LEU L C 1
ATOM 2048 O O . LEU B 1 121 ? 42.169 55.151 1.484 1.00 23.01 122 LEU L O 1
ATOM 2053 N N . GLU B 1 122 ? 42.967 56.644 2.958 1.00 24.27 123 GLU L N 1
ATOM 2054 C CA . GLU B 1 122 ? 43.960 55.716 3.515 1.00 25.43 123 GLU L CA 1
ATOM 2055 C C . GLU B 1 122 ? 43.231 54.609 4.258 1.00 22.70 123 GLU L C 1
ATOM 2056 O O . GLU B 1 122 ? 43.587 53.435 4.163 1.00 21.21 123 GLU L O 1
ATOM 2062 N N . ASN B 1 123 ? 42.207 54.996 5.007 1.00 21.54 124 ASN L N 1
ATOM 2063 C CA . ASN B 1 123 ? 41.413 54.033 5.752 1.00 21.99 124 ASN L CA 1
ATOM 2064 C C . ASN B 1 123 ? 40.544 53.195 4.825 1.00 20.35 124 ASN L C 1
ATOM 2065 O O . ASN B 1 123 ? 40.359 52.005 5.070 1.00 19.35 124 ASN L O 1
ATOM 2070 N N . ALA B 1 124 ? 40.053 53.803 3.744 1.00 17.54 125 ALA L N 1
ATOM 2071 C CA . ALA B 1 124 ? 39.232 53.098 2.765 1.00 17.23 125 ALA L CA 1
ATOM 2072 C C . ALA B 1 124 ? 39.995 51.888 2.215 1.00 17.39 125 ALA L C 1
ATOM 2073 O O . ALA B 1 124 ? 39.456 50.785 2.173 1.00 15.44 125 ALA L O 1
ATOM 2075 N N . LYS B 1 125 ? 41.250 52.095 1.823 1.00 15.78 126 LYS L N 1
ATOM 2076 C CA . LYS B 1 125 ? 42.085 51.023 1.282 1.00 17.73 126 LYS L CA 1
ATOM 2077 C C . LYS B 1 125 ? 42.164 49.842 2.243 1.00 16.54 126 LYS L C 1
ATOM 2078 O O . LYS B 1 125 ? 42.029 48.688 1.842 1.00 16.09 126 LYS L O 1
ATOM 2084 N N . ILE B 1 126 ? 42.362 50.153 3.516 1.00 13.95 127 ILE L N 1
ATOM 2085 C CA . ILE B 1 126 ? 42.467 49.145 4.555 1.00 15.66 127 ILE L CA 1
ATOM 2086 C C . ILE B 1 126 ? 41.130 48.432 4.825 1.00 15.65 127 ILE L C 1
ATOM 2087 O O . ILE B 1 126 ? 41.077 47.203 4.900 1.00 13.31 127 ILE L O 1
ATOM 2092 N N . GLU B 1 127 ? 40.061 49.207 4.966 1.00 13.35 128 GLU L N 1
ATOM 2093 C CA . GLU B 1 127 ? 38.736 48.670 5.240 1.00 12.31 128 GLU L CA 1
ATOM 2094 C C . GLU B 1 127 ? 38.212 47.766 4.127 1.00 11.41 128 GLU L C 1
ATOM 2095 O O . GLU B 1 127 ? 37.603 46.722 4.388 1.00 11.85 128 GLU L O 1
ATOM 2101 N N . ILE B 1 128 ? 38.466 48.160 2.887 1.00 10.51 129 ILE L N 1
ATOM 2102 C CA . ILE B 1 128 ? 38.030 47.385 1.734 1.00 11.51 129 ILE L CA 1
ATOM 2103 C C . ILE B 1 128 ? 38.758 46.035 1.706 1.00 12.15 129 ILE L C 1
ATOM 2104 O O . ILE B 1 128 ? 38.111 44.985 1.620 1.00 12.10 129 ILE L O 1
ATOM 2109 N N . ALA B 1 129 ? 40.087 46.060 1.840 1.00 10.65 130 ALA L N 1
ATOM 2110 C CA . ALA B 1 129 ? 40.888 44.829 1.823 1.00 11.40 130 ALA L CA 1
ATOM 2111 C C . ALA B 1 129 ? 40.544 43.923 2.996 1.00 10.46 130 ALA L C 1
ATOM 2112 O O . ALA B 1 129 ? 40.740 42.708 2.943 1.00 11.70 130 ALA L O 1
ATOM 2114 N N . TYR B 1 130 ? 40.022 44.513 4.061 1.00 10.23 131 TYR L N 1
ATOM 2115 C CA . TYR B 1 130 ? 39.665 43.745 5.231 1.00 10.82 131 TYR L CA 1
ATOM 2116 C C . TYR B 1 130 ? 38.497 42.801 4.930 1.00 12.12 131 TYR L C 1
ATOM 2117 O O . TYR B 1 130 ? 38.511 41.647 5.371 1.00 11.45 131 TYR L O 1
ATOM 2126 N N . PHE B 1 131 ? 37.544 43.271 4.122 1.00 9.49 132 PHE L N 1
ATOM 2127 C CA . PHE B 1 131 ? 36.330 42.522 3.810 1.00 9.53 132 PHE L CA 1
ATOM 2128 C C . PHE B 1 131 ? 36.141 42.016 2.393 1.00 9.36 132 PHE L C 1
ATOM 2129 O O . PHE B 1 131 ? 35.204 41.261 2.127 1.00 11.35 132 PHE L O 1
ATOM 2137 N N . PHE B 1 132 ? 36.978 42.458 1.466 1.00 8.71 133 PHE L N 1
ATOM 2138 C CA . PHE B 1 132 ? 36.822 42.041 0.082 1.00 8.80 133 PHE L CA 1
ATOM 2139 C C . PHE B 1 132 ? 38.117 41.680 -0.613 1.00 9.75 133 PHE L C 1
ATOM 2140 O O . PHE B 1 132 ? 39.149 42.318 -0.389 1.00 9.98 133 PHE L O 1
ATOM 2148 N N . ARG B 1 133 ? 38.069 40.625 -1.423 1.00 8.43 134 ARG L N 1
ATOM 2149 C CA . ARG B 1 133 ? 39.215 40.225 -2.248 1.00 10.09 134 ARG L CA 1
ATOM 2150 C C . ARG B 1 133 ? 39.081 41.198 -3.435 1.00 12.23 134 ARG L C 1
ATOM 2151 O O . ARG B 1 133 ? 37.968 41.695 -3.695 1.00 10.56 134 ARG L O 1
ATOM 2159 N N . GLU B 1 134 ? 40.163 41.477 -4.167 1.00 9.78 135 GLU L N 1
ATOM 2160 C CA . GLU B 1 134 ? 40.020 42.351 -5.336 1.00 11.67 135 GLU L CA 1
ATOM 2161 C C . GLU B 1 134 ? 39.077 41.693 -6.352 1.00 10.41 135 GLU L C 1
ATOM 2162 O O . GLU B 1 134 ? 38.348 42.378 -7.068 1.00 10.72 135 GLU L O 1
ATOM 2168 N N . THR B 1 135 ? 39.080 40.360 -6.379 1.00 8.79 136 THR L N 1
ATOM 2169 C CA . THR B 1 135 ? 38.228 39.573 -7.284 1.00 10.30 136 THR L CA 1
ATOM 2170 C C . THR B 1 135 ? 36.729 39.583 -6.908 1.00 9.80 136 THR L C 1
ATOM 2171 O O . THR B 1 135 ? 35.901 39.009 -7.610 1.00 11.83 136 THR L O 1
ATOM 2175 N N . GLU B 1 136 ? 36.381 40.203 -5.788 1.00 9.53 137 GLU L N 1
ATOM 2176 C CA . GLU B 1 136 ? 34.982 40.313 -5.386 1.00 9.21 137 GLU L CA 1
ATOM 2177 C C . GLU B 1 136 ? 34.422 41.713 -5.704 1.00 12.54 137 GLU L C 1
ATOM 2178 O O . GLU B 1 136 ? 33.260 42.017 -5.399 1.00 12.37 137 GLU L O 1
ATOM 2184 N N . ILE B 1 137 ? 35.258 42.572 -6.285 1.00 12.02 138 ILE L N 1
ATOM 2185 C CA . ILE B 1 137 ? 34.859 43.937 -6.613 1.00 9.93 138 ILE L CA 1
ATOM 2186 C C . ILE B 1 137 ? 34.763 44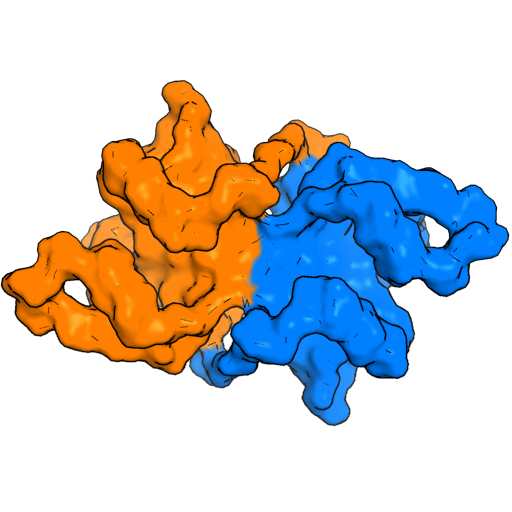.055 -8.121 1.00 12.36 138 ILE L C 1
ATOM 2187 O O . ILE B 1 137 ? 35.720 43.757 -8.843 1.00 12.09 138 ILE L O 1
ATOM 2192 N N . HIS B 1 138 ? 33.610 44.484 -8.616 1.00 11.63 139 HIS L N 1
ATOM 2193 C CA . HIS B 1 138 ? 33.422 44.567 -10.050 1.00 12.26 139 HIS L CA 1
ATOM 2194 C C . HIS B 1 138 ? 32.761 45.851 -10.514 1.00 14.84 139 HIS L C 1
ATOM 2195 O O . HIS B 1 138 ? 31.603 46.113 -10.208 1.00 12.76 139 HIS L O 1
ATOM 2202 N N . SER B 1 139 ? 33.504 46.649 -11.261 1.00 15.21 140 SER L N 1
ATOM 2203 C CA . SER B 1 139 ? 32.939 47.859 -11.803 1.00 17.96 140 SER L CA 1
ATOM 2204 C C . SER B 1 139 ? 32.164 47.464 -13.079 1.00 17.23 140 SER L C 1
ATOM 2205 O O . SER B 1 139 ? 32.388 46.400 -13.661 1.00 19.07 140 SER L O 1
ATOM 2208 N N . TYR B 1 140 ? 31.193 48.283 -13.448 1.00 16.14 141 TYR L N 1
ATOM 2209 C CA . TYR B 1 140 ? 30.364 48.054 -14.625 1.00 16.53 141 TYR L CA 1
ATOM 2210 C C . TYR B 1 140 ? 29.949 49.446 -15.111 1.00 16.93 141 TYR L C 1
ATOM 2211 O O . TYR B 1 140 ? 29.927 50.399 -14.334 1.00 16.61 141 TYR L O 1
ATOM 2220 N N . PRO B 1 141 ? 29.659 49.590 -16.409 1.00 19.57 142 PRO L N 1
ATOM 2221 C CA . PRO B 1 141 ? 29.266 50.938 -16.841 1.00 20.57 142 PRO L CA 1
ATOM 2222 C C . PRO B 1 141 ? 27.783 51.201 -16.634 1.00 21.73 142 PRO L C 1
ATOM 2223 O O . PRO B 1 141 ? 26.970 50.281 -16.659 1.00 23.93 142 PRO L O 1
ATOM 2227 N N . TYR B 1 142 ? 27.435 52.455 -16.407 1.00 23.55 143 TYR L N 1
ATOM 2228 C CA . TYR B 1 142 ? 26.035 52.813 -16.269 1.00 26.24 143 TYR L CA 1
ATOM 2229 C C . TYR B 1 142 ? 25.504 53.104 -17.671 1.00 32.15 143 TYR L C 1
ATOM 2230 O O . TYR B 1 142 ? 26.230 53.607 -18.541 1.00 30.89 143 TYR L O 1
ATOM 2239 N N . GLN B 1 143 ? 24.257 52.726 -17.907 1.00 36.53 144 GLN L N 1
ATOM 2240 C CA . GLN B 1 143 ? 23.603 52.946 -19.187 1.00 40.04 144 GLN L CA 1
ATOM 2241 C C . GLN B 1 143 ? 22.414 53.870 -18.932 1.00 40.32 144 GLN L C 1
ATOM 2242 O O . GLN B 1 143 ? 22.520 54.847 -18.187 0.00 41.25 144 GLN L O 1
#